Protein AF-0000000080701314 (afdb_homodimer)

Nearest PDB structures (foldseek):
  1gpr-assembly1_A-2  TM=9.473E-01  e=1.548E-15  Bacillus subtilis
  2gpr-assembly1_A  TM=9.182E-01  e=4.978E-15  Mycoplasma capricolum
  3our-assembly3_F  TM=9.189E-01  e=1.338E-13  Vibrio vulnificus CMCP6
  4jbw-assembly1_M  TM=8.897E-01  e=2.530E-13  Escherichia coli K-12
  1ax3-assembly1_A  TM=8.991E-01  e=2.668E-13  Bacillus subtilis

InterPro domains:
  IPR001127 Phosphotransferase system, sugar-specific permease EIIA type 1 [PF00358] (25-149)
  IPR001127 Phosphotransferase system, sugar-specific permease EIIA type 1 [PS51093] (42-146)
  IPR001127 Phosphotransferase system, sugar-specific permease EIIA type 1 [TIGR00830] (26-146)
  IPR011055 Duplicated hybrid motif [G3DSA:2.70.70.10] (13-170)
  IPR011055 Duplicated hybrid motif [SSF51261] (23-167)
  IPR050890 Phosphotransferase system EIIA component [PTHR45008] (8-163)

Structure (mmCIF, N/CA/C/O backbone):
data_AF-0000000080701314-model_v1
#
loop_
_entity.id
_entity.type
_entity.pdbx_description
1 polymer 'PTS system, glucose subfamily, IIA component'
#
loop_
_atom_site.group_PDB
_atom_site.id
_atom_site.type_symbol
_atom_site.label_atom_id
_atom_site.label_alt_id
_atom_site.label_comp_id
_atom_site.label_asym_id
_atom_site.label_entity_id
_atom_site.label_seq_id
_atom_site.pdbx_PDB_ins_code
_atom_site.Cartn_x
_atom_site.Cartn_y
_atom_site.Cartn_z
_atom_site.occupancy
_atom_site.B_iso_or_equiv
_atom_site.auth_seq_id
_atom_site.auth_comp_id
_atom_site.auth_asym_id
_atom_site.auth_atom_id
_atom_site.pdbx_PDB_model_num
ATOM 1 N N . MET A 1 1 ? -70.125 18.219 -24.422 1 31.59 1 MET A N 1
ATOM 2 C CA . MET A 1 1 ? -68.812 18.547 -24.906 1 31.59 1 MET A CA 1
ATOM 3 C C . MET A 1 1 ? -67.75 17.938 -24.016 1 31.59 1 MET A C 1
ATOM 5 O O . MET A 1 1 ? -67.938 17.844 -22.797 1 31.59 1 MET A O 1
ATOM 9 N N . PHE A 1 2 ? -66.688 17.125 -24.578 1 35.41 2 PHE A N 1
ATOM 10 C CA . PHE A 1 2 ? -65.625 16.188 -24.25 1 35.41 2 PHE A CA 1
ATOM 11 C C . PHE A 1 2 ? -64.625 16.828 -23.297 1 35.41 2 PHE A C 1
ATOM 13 O O . PHE A 1 2 ? -63.969 17.844 -23.641 1 35.41 2 PHE A O 1
ATOM 20 N N . ASP A 1 3 ? -64.875 16.797 -21.969 1 36.84 3 ASP A N 1
ATOM 21 C CA . ASP A 1 3 ? -64.062 16.922 -20.734 1 36.84 3 ASP A CA 1
ATOM 22 C C . ASP A 1 3 ? -62.75 16.188 -20.844 1 36.84 3 ASP A C 1
ATOM 24 O O . ASP A 1 3 ? -62.688 14.977 -20.672 1 36.84 3 ASP A O 1
ATOM 28 N N . PHE A 1 4 ? -61.969 16.5 -21.938 1 38.28 4 PHE A N 1
ATOM 29 C CA . PHE A 1 4 ? -60.625 16.031 -22.219 1 38.28 4 PHE A CA 1
ATOM 30 C C . PHE A 1 4 ? -59.75 16.094 -20.953 1 38.28 4 PHE A C 1
ATOM 32 O O . PHE A 1 4 ? -59.719 17.125 -20.266 1 38.28 4 PHE A O 1
ATOM 39 N N . PHE A 1 5 ? -59.438 14.93 -20.312 1 35 5 PHE A N 1
ATOM 40 C CA . PHE A 1 5 ? -58.625 14.43 -19.219 1 35 5 PHE A CA 1
ATOM 41 C C . PHE A 1 5 ? -57.219 15.031 -19.266 1 35 5 PHE A C 1
ATOM 43 O O . PHE A 1 5 ? -56.438 14.742 -20.188 1 35 5 PHE A O 1
ATOM 50 N N . LYS A 1 6 ? -57.062 16.312 -18.922 1 35.38 6 LYS A N 1
ATOM 51 C CA . LYS A 1 6 ? -55.781 16.922 -18.641 1 35.38 6 LYS A CA 1
ATOM 52 C C . LYS A 1 6 ? -54.875 15.984 -17.812 1 35.38 6 LYS A C 1
ATOM 54 O O . LYS A 1 6 ? -55.219 15.633 -16.688 1 35.38 6 LYS A O 1
ATOM 59 N N . LYS A 1 7 ? -54.156 15.07 -18.516 1 31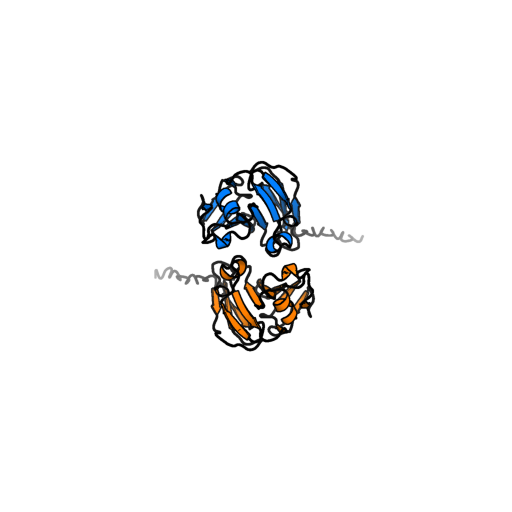.95 7 LYS A N 1
ATOM 60 C CA . LYS A 1 7 ? -53.062 14.281 -17.984 1 31.95 7 LYS A CA 1
ATOM 61 C C . LYS A 1 7 ? -52.062 15.164 -17.234 1 31.95 7 LYS A C 1
ATOM 63 O O . LYS A 1 7 ? -51.469 16.078 -17.812 1 31.95 7 LYS A O 1
ATOM 68 N N . ASP A 1 8 ? -52.25 15.438 -15.961 1 33.69 8 ASP A N 1
ATOM 69 C CA . ASP A 1 8 ? -51.188 15.961 -15.102 1 33.69 8 ASP A CA 1
ATOM 70 C C . ASP A 1 8 ? -49.938 15.086 -15.195 1 33.69 8 ASP A C 1
ATOM 72 O O . ASP A 1 8 ? -50 13.891 -14.93 1 33.69 8 ASP A O 1
ATOM 76 N N . LYS A 1 9 ? -49.125 15.289 -16.188 1 31.67 9 LYS A N 1
ATOM 77 C CA . LYS A 1 9 ? -47.781 14.688 -16.188 1 31.67 9 LYS A CA 1
ATOM 78 C C . LYS A 1 9 ? -47.094 14.852 -14.836 1 31.67 9 LYS A C 1
ATOM 80 O O . LYS A 1 9 ? -46.938 15.977 -14.352 1 31.67 9 LYS A O 1
ATOM 85 N N . LYS A 1 10 ? -47.281 13.836 -13.992 1 29.55 10 LYS A N 1
ATOM 86 C CA . LYS A 1 10 ? -46.438 13.703 -12.797 1 29.55 10 LYS A CA 1
ATOM 87 C C . LYS A 1 10 ? -44.969 13.977 -13.117 1 29.55 10 LYS A C 1
ATOM 89 O O . LYS A 1 10 ? -44.406 13.352 -14.016 1 29.55 10 LYS A O 1
ATOM 94 N N . LYS A 1 11 ? -44.531 15.203 -12.859 1 33.31 11 LYS A N 1
ATOM 95 C CA . LYS A 1 11 ? -43.094 15.5 -12.758 1 33.31 11 LYS A CA 1
ATOM 96 C C . LYS A 1 11 ? -42.344 14.398 -12 1 33.31 11 LYS A C 1
ATOM 98 O O . LYS A 1 11 ? -42.625 14.148 -10.828 1 33.31 11 LYS A O 1
ATOM 103 N N . GLU A 1 12 ? -42.125 13.234 -12.625 1 32.78 12 GLU A N 1
ATOM 104 C CA . GLU A 1 12 ? -41.156 12.328 -12.023 1 32.78 12 GLU A CA 1
ATOM 105 C C . GLU A 1 12 ? -39.906 13.086 -11.531 1 32.78 12 GLU A C 1
ATOM 107 O O . GLU A 1 12 ? -39.25 13.758 -12.312 1 32.78 12 GLU A O 1
ATOM 112 N N . THR A 1 13 ? -40 13.711 -10.391 1 33 13 THR A N 1
ATOM 113 C CA . THR A 1 13 ? -38.781 14.141 -9.711 1 33 13 THR A CA 1
ATOM 114 C C . THR A 1 13 ? -37.719 13.055 -9.797 1 33 13 THR A C 1
ATOM 116 O O . THR A 1 13 ? -37.875 11.961 -9.25 1 33 13 THR A O 1
ATOM 119 N N . THR A 1 14 ? -37.156 12.875 -10.953 1 33.16 14 THR A N 1
ATOM 120 C CA . THR A 1 14 ? -35.938 12.094 -10.984 1 33.16 14 THR A CA 1
ATOM 121 C C . THR A 1 14 ? -35.031 12.406 -9.781 1 33.16 14 THR A C 1
ATOM 123 O O . THR A 1 14 ? -34.562 13.539 -9.625 1 33.16 14 THR A O 1
ATOM 126 N N . LYS A 1 15 ? -35.375 11.953 -8.625 1 33.66 15 LYS A N 1
ATOM 127 C CA . LYS A 1 15 ? -34.375 11.977 -7.555 1 33.66 15 LYS A CA 1
ATOM 128 C C . LYS A 1 15 ? -33 11.57 -8.078 1 33.66 15 LYS A C 1
ATOM 130 O O . LYS A 1 15 ? -32.844 10.453 -8.57 1 33.66 15 LYS A O 1
ATOM 135 N N . GLN A 1 16 ? -32.375 12.43 -8.797 1 38.62 16 GLN A N 1
ATOM 136 C CA . GLN A 1 16 ? -30.969 12.117 -8.984 1 38.62 16 GLN A CA 1
ATOM 137 C C . GLN A 1 16 ? -30.344 11.586 -7.699 1 38.62 16 GLN A C 1
ATOM 139 O O . GLN A 1 16 ? -30.594 12.125 -6.617 1 38.62 16 GLN A O 1
ATOM 144 N N . PRO A 1 17 ? -30.094 10.383 -7.535 1 42.72 17 PRO A N 1
ATOM 145 C CA . PRO A 1 17 ? -29.328 9.984 -6.348 1 42.72 17 PRO A CA 1
ATOM 146 C C . PRO A 1 17 ? -28.312 11.047 -5.918 1 42.72 17 PRO A C 1
ATOM 148 O O . PRO A 1 17 ? -27.484 11.477 -6.727 1 42.72 17 PRO A O 1
ATOM 151 N N . ASN A 1 18 ? -28.625 12.086 -5.281 1 43.44 18 ASN A N 1
ATOM 152 C CA . ASN A 1 18 ? -27.703 13.031 -4.672 1 43.44 18 ASN A CA 1
ATOM 153 C C . ASN A 1 18 ? -26.469 12.32 -4.113 1 43.44 18 ASN A C 1
ATOM 155 O O . ASN A 1 18 ? -26.531 11.711 -3.045 1 43.44 18 ASN A O 1
ATOM 159 N N . SER A 1 19 ? -25.828 11.586 -4.828 1 52.56 19 SER A N 1
ATOM 160 C CA . SER A 1 19 ? -24.516 11.156 -4.332 1 52.56 19 SER A CA 1
ATOM 161 C C . SER A 1 19 ? -23.781 12.297 -3.633 1 52.56 19 SER A C 1
ATOM 163 O O . SER A 1 19 ? -23.469 13.305 -4.258 1 52.56 19 SER A O 1
ATOM 165 N N . SER A 1 20 ? -24.156 12.664 -2.477 1 63.53 20 SER A N 1
ATOM 166 C CA . SER A 1 20 ? -23.516 13.719 -1.691 1 63.53 20 SER A CA 1
ATOM 167 C C . SER A 1 20 ? -22.016 13.539 -1.627 1 63.53 20 SER A C 1
ATOM 169 O O . SER A 1 20 ? -21.531 12.445 -1.316 1 63.53 20 SER A O 1
ATOM 171 N N . GLN A 1 21 ? -21.328 14.289 -2.402 1 75.56 21 GLN A N 1
ATOM 172 C CA . GLN A 1 21 ? -19.875 14.383 -2.334 1 75.56 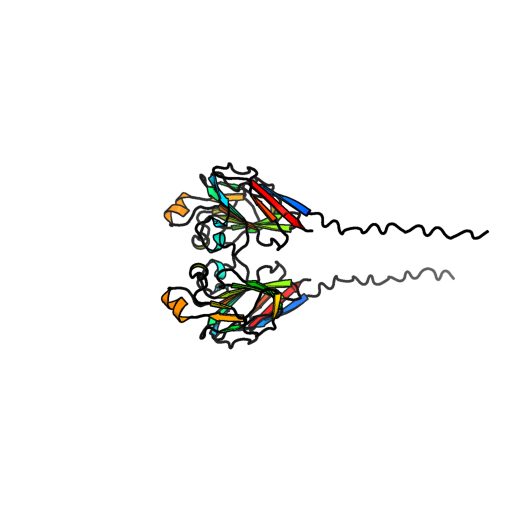21 GLN A CA 1
ATOM 173 C C . GLN A 1 21 ? -19.422 14.969 -1.002 1 75.56 21 GLN A C 1
ATOM 175 O O . GLN A 1 21 ? -20.016 15.945 -0.522 1 75.56 21 GLN A O 1
ATOM 180 N N . VAL A 1 22 ? -18.812 14.195 -0.227 1 79.69 22 VAL A N 1
ATOM 181 C CA . VAL A 1 22 ? -18.219 14.688 1.013 1 79.69 22 VAL A CA 1
ATOM 182 C C . VAL A 1 22 ? -16.734 15.016 0.782 1 79.69 22 VAL A C 1
ATOM 184 O O . VAL A 1 22 ? -16 14.211 0.207 1 79.69 22 VAL A O 1
ATOM 187 N N . ALA A 1 23 ? -16.438 16.312 1.114 1 90 23 ALA A N 1
ATOM 188 C CA . ALA A 1 23 ? -15.047 16.75 0.983 1 90 23 ALA A CA 1
ATOM 189 C C . ALA A 1 23 ? -14.352 16.781 2.34 1 90 23 ALA A C 1
ATOM 191 O O . ALA A 1 23 ? -14.867 17.359 3.299 1 90 23 ALA A O 1
ATOM 192 N N . GLU A 1 24 ? -13.312 16.078 2.463 1 93.62 24 GLU A N 1
ATOM 193 C CA . GLU A 1 24 ? -12.445 16.094 3.637 1 93.62 24 GLU A CA 1
ATOM 194 C C . GLU A 1 24 ? -11.297 17.078 3.457 1 93.62 24 GLU A C 1
ATOM 196 O O . GLU A 1 24 ? -10.57 17.016 2.463 1 93.62 24 GLU A O 1
ATOM 201 N N . THR A 1 25 ? -11.219 18.047 4.418 1 97 25 THR A N 1
ATOM 202 C CA . THR A 1 25 ? -10.086 18.969 4.383 1 97 25 THR A CA 1
ATOM 203 C C . THR A 1 25 ? -8.82 18.281 4.898 1 97 25 THR A C 1
ATOM 205 O O . THR A 1 25 ? -8.867 17.531 5.871 1 97 25 THR A O 1
ATOM 208 N N . LEU A 1 26 ? -7.711 18.625 4.277 1 98.44 26 LEU A N 1
ATOM 209 C CA . LEU A 1 26 ? -6.434 18 4.602 1 98.44 26 LEU A CA 1
ATOM 210 C C . LEU A 1 26 ? -5.465 19.031 5.191 1 98.44 26 LEU A C 1
ATOM 212 O O . LEU A 1 26 ? -5.422 20.172 4.75 1 98.44 26 LEU A O 1
ATOM 216 N N . PHE A 1 27 ? -4.594 18.562 6.117 1 98.94 27 PHE A N 1
ATOM 217 C CA . PHE A 1 27 ? -3.658 19.453 6.805 1 98.94 27 PHE A CA 1
ATOM 218 C C . PHE A 1 27 ? -2.24 18.891 6.742 1 98.94 27 PHE A C 1
ATOM 220 O O . PHE A 1 27 ? -2.047 17.688 6.531 1 98.94 27 PHE A O 1
ATOM 227 N N . ALA A 1 28 ? -1.251 19.781 6.867 1 98.94 28 ALA A N 1
ATOM 228 C CA . ALA A 1 28 ? 0.152 19.375 6.852 1 98.94 28 ALA A CA 1
ATOM 229 C C . ALA A 1 28 ? 0.502 18.562 8.094 1 98.94 28 ALA A C 1
ATOM 231 O O . ALA A 1 28 ? 0.221 18.984 9.219 1 98.94 28 ALA A O 1
ATOM 232 N N . PRO A 1 29 ? 1.129 17.484 7.91 1 98.94 29 PRO A N 1
ATOM 233 C CA . PRO A 1 29 ? 1.479 16.641 9.055 1 98.94 29 PRO A CA 1
ATOM 234 C C . PRO A 1 29 ? 2.729 17.125 9.789 1 98.94 29 PRO A C 1
ATOM 236 O O . PRO A 1 29 ? 3.076 16.594 10.844 1 98.94 29 PRO A O 1
ATOM 239 N N . ALA A 1 30 ? 3.373 18.109 9.25 1 98.94 30 ALA A N 1
ATOM 240 C CA . ALA A 1 30 ? 4.602 18.672 9.828 1 98.94 30 ALA A CA 1
ATOM 241 C C . ALA A 1 30 ? 4.914 20.031 9.234 1 98.94 30 ALA A C 1
ATOM 243 O O . ALA A 1 30 ? 4.316 20.438 8.234 1 98.94 30 ALA A O 1
ATOM 244 N N . THR A 1 31 ? 5.789 20.688 9.922 1 98.94 31 THR A N 1
ATOM 245 C CA . THR A 1 31 ? 6.367 21.906 9.359 1 98.94 31 THR A CA 1
ATOM 246 C C . THR A 1 31 ? 7.543 21.578 8.445 1 98.94 31 THR A C 1
ATOM 248 O O . THR A 1 31 ? 8.422 20.797 8.812 1 98.94 31 THR A O 1
ATOM 251 N N . GLY A 1 32 ? 7.512 22.078 7.25 1 98.94 32 GLY A N 1
ATOM 252 C CA . GLY A 1 32 ? 8.594 21.797 6.316 1 98.94 32 GLY A CA 1
ATOM 253 C C . GLY A 1 32 ? 8.195 22.016 4.867 1 98.94 32 GLY A C 1
ATOM 254 O O . GLY A 1 32 ? 7.301 22.812 4.574 1 98.94 32 GLY A O 1
ATOM 255 N N . GLU A 1 33 ? 8.945 21.438 3.9 1 98.94 33 GLU A N 1
ATOM 256 C CA . GLU A 1 33 ? 8.711 21.578 2.467 1 98.94 33 GLU A CA 1
ATOM 257 C C . GLU A 1 33 ? 7.656 20.594 1.974 1 98.94 33 GLU A C 1
ATOM 259 O O . GLU A 1 33 ? 7.816 19.391 2.111 1 98.94 33 GLU A O 1
ATOM 264 N N . PHE A 1 34 ? 6.629 21.156 1.382 1 98.94 34 PHE A N 1
ATOM 265 C CA . PHE A 1 34 ? 5.473 20.391 0.932 1 98.94 34 PHE A CA 1
ATOM 266 C C . PHE A 1 34 ? 5.691 19.859 -0.48 1 98.94 34 PHE A C 1
ATOM 268 O O . PHE A 1 34 ? 6.297 20.531 -1.315 1 98.94 34 PHE A O 1
ATOM 275 N N . SER A 1 35 ? 5.188 18.672 -0.741 1 98.81 35 SER A N 1
ATOM 276 C CA . SER A 1 35 ? 5.211 18.125 -2.096 1 98.81 35 SER A CA 1
ATOM 277 C C . SER A 1 35 ? 4.09 17.109 -2.305 1 98.81 35 SER A C 1
ATOM 279 O O . SER A 1 35 ? 3.592 16.516 -1.345 1 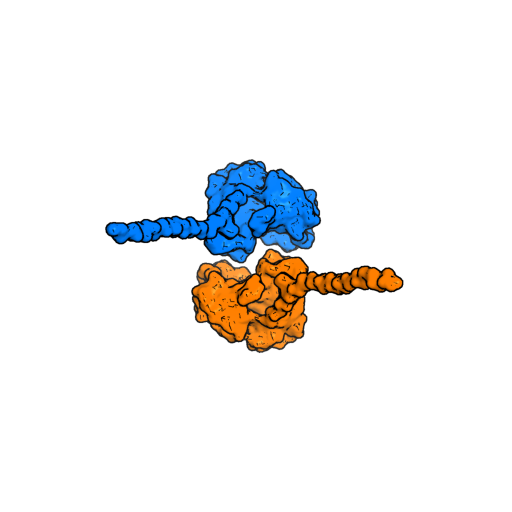98.81 35 SER A O 1
ATOM 281 N N . SER A 1 36 ? 3.621 16.984 -3.547 1 98.5 36 SER A N 1
ATOM 282 C CA . SER A 1 36 ? 2.781 15.852 -3.904 1 98.5 36 SER A CA 1
ATOM 283 C C . SER A 1 36 ? 3.539 14.539 -3.752 1 98.5 36 SER A C 1
ATOM 285 O O . SER A 1 36 ? 4.77 14.523 -3.713 1 98.5 36 SER A O 1
ATOM 287 N N . ILE A 1 37 ? 2.783 13.484 -3.605 1 97.94 37 ILE A N 1
ATOM 288 C CA . ILE A 1 37 ? 3.373 12.203 -3.256 1 97.94 37 ILE A CA 1
ATOM 289 C C . ILE A 1 37 ? 4.281 11.727 -4.387 1 97.94 37 ILE A C 1
ATOM 291 O O . ILE A 1 37 ? 5.27 11.031 -4.148 1 97.94 37 ILE A O 1
ATOM 295 N N . ASP A 1 38 ? 4.016 12.125 -5.617 1 96.69 38 ASP A N 1
ATOM 296 C CA . ASP A 1 38 ? 4.777 11.656 -6.773 1 96.69 38 ASP A CA 1
ATOM 297 C C . ASP A 1 38 ? 6.188 12.242 -6.766 1 96.69 38 ASP A C 1
ATOM 299 O O . ASP A 1 38 ? 7.047 11.812 -7.543 1 96.69 38 ASP A O 1
ATOM 303 N N . GLN A 1 39 ? 6.492 13.148 -5.84 1 97.81 39 GLN A N 1
ATOM 304 C CA . GLN A 1 39 ? 7.809 13.773 -5.738 1 97.81 39 GLN A CA 1
ATOM 305 C C . GLN A 1 39 ? 8.625 13.156 -4.602 1 97.81 39 GLN A C 1
ATOM 307 O O . GLN A 1 39 ? 9.773 13.539 -4.383 1 97.81 39 GLN A O 1
ATOM 312 N N . VAL A 1 40 ? 8.031 12.25 -3.871 1 97.75 40 VAL A N 1
ATOM 313 C CA . VAL A 1 40 ? 8.75 11.562 -2.807 1 97.75 40 VAL A CA 1
ATOM 314 C C . VAL A 1 40 ? 9.82 10.648 -3.41 1 97.75 40 VAL A C 1
ATOM 316 O O . VAL A 1 40 ? 9.562 9.945 -4.391 1 97.75 40 VAL A O 1
ATOM 319 N N . ASP A 1 41 ? 11 10.695 -2.834 1 95.31 41 ASP A N 1
ATOM 320 C CA . ASP A 1 41 ? 12.117 9.945 -3.391 1 95.31 41 ASP A CA 1
ATOM 321 C C . ASP A 1 41 ? 12.055 8.477 -2.971 1 95.31 41 ASP A C 1
ATOM 323 O O . ASP A 1 41 ? 12.961 7.977 -2.299 1 95.31 41 ASP A O 1
ATOM 327 N N . ASP A 1 42 ? 11.102 7.859 -3.332 1 94.56 42 ASP A N 1
ATOM 328 C CA . ASP A 1 42 ? 10.844 6.438 -3.119 1 94.56 42 ASP A CA 1
ATOM 329 C C . ASP A 1 42 ? 9.75 5.93 -4.055 1 94.56 42 ASP A C 1
ATOM 331 O O . ASP A 1 42 ? 8.625 6.43 -4.035 1 94.56 42 ASP A O 1
ATOM 335 N N . PRO A 1 43 ? 10 4.914 -4.805 1 90.94 43 PRO A N 1
ATOM 336 C CA . PRO A 1 43 ? 9.039 4.504 -5.828 1 90.94 43 PRO A CA 1
ATOM 337 C C . PRO A 1 43 ? 7.746 3.945 -5.23 1 90.94 43 PRO A C 1
ATOM 339 O O . PRO A 1 43 ? 6.68 4.055 -5.84 1 90.94 43 PRO A O 1
ATOM 342 N N . VAL A 1 44 ? 7.816 3.355 -4.062 1 89.62 44 VAL A N 1
ATOM 343 C CA . VAL A 1 44 ? 6.617 2.826 -3.422 1 89.62 44 VAL A CA 1
ATOM 344 C C . VAL A 1 44 ? 5.598 3.945 -3.227 1 89.62 44 VAL A C 1
ATOM 346 O O . VAL A 1 44 ? 4.402 3.752 -3.455 1 89.62 44 VAL A O 1
ATOM 349 N N . PHE A 1 45 ? 6.121 5.07 -2.879 1 94.81 45 PHE A N 1
ATOM 350 C CA . PHE A 1 45 ? 5.258 6.223 -2.662 1 94.81 45 PHE A CA 1
ATOM 351 C C . PHE A 1 45 ? 5.055 7 -3.957 1 94.81 45 PHE A C 1
ATOM 353 O O . PHE A 1 45 ? 3.918 7.25 -4.367 1 94.81 45 PHE A O 1
ATOM 360 N N . SER A 1 46 ? 6.059 7.309 -4.672 1 95.06 46 SER A N 1
ATOM 361 C CA . SER A 1 46 ? 5.98 8.211 -5.816 1 95.06 46 SER A CA 1
ATOM 362 C C . SER A 1 46 ? 5.145 7.609 -6.938 1 95.06 46 SER A C 1
ATOM 364 O O . SER A 1 46 ? 4.578 8.336 -7.758 1 95.06 46 SER A O 1
ATOM 366 N N . GLN A 1 47 ? 5.07 6.34 -6.891 1 88.75 47 GLN A N 1
ATOM 367 C CA . GLN A 1 47 ? 4.258 5.68 -7.906 1 88.75 47 GLN A CA 1
ATOM 368 C C . GLN A 1 47 ? 2.887 5.301 -7.352 1 88.75 47 GLN A C 1
ATOM 370 O O . GLN A 1 47 ? 2.115 4.602 -8.016 1 88.75 47 GLN A O 1
ATOM 375 N N . LYS A 1 48 ? 2.619 5.633 -6.152 1 90.31 48 LYS A N 1
ATOM 376 C CA . LYS A 1 48 ? 1.306 5.535 -5.52 1 90.31 48 LYS A CA 1
ATOM 377 C C . LYS A 1 48 ? 0.868 4.082 -5.379 1 90.31 48 LYS A C 1
ATOM 379 O O . LYS A 1 48 ? -0.309 3.762 -5.559 1 90.31 48 LYS A O 1
ATOM 384 N N . MET A 1 49 ? 1.868 3.266 -5.086 1 84 49 MET A N 1
ATOM 385 C CA . MET A 1 49 ? 1.56 1.849 -4.91 1 84 49 MET A CA 1
ATOM 386 C C . MET A 1 49 ? 0.605 1.639 -3.74 1 84 49 MET A C 1
ATOM 388 O O . MET A 1 49 ? -0.23 0.733 -3.77 1 84 49 MET A O 1
ATOM 392 N N . MET A 1 50 ? 0.732 2.475 -2.826 1 85.94 50 MET A N 1
ATOM 393 C CA . MET A 1 50 ? -0.099 2.354 -1.632 1 85.94 50 MET A CA 1
ATOM 394 C C . MET A 1 50 ? -1.308 3.279 -1.713 1 85.94 50 MET A C 1
ATOM 396 O O . MET A 1 50 ? -2.176 3.252 -0.84 1 85.94 50 MET A O 1
ATOM 400 N N . GLY A 1 51 ? -1.391 4.078 -2.672 1 89.44 51 GLY A N 1
ATOM 401 C CA . GLY A 1 51 ? -2.406 5.113 -2.793 1 89.44 51 GLY A CA 1
ATOM 402 C C . GLY A 1 51 ? -1.829 6.488 -3.062 1 89.44 51 GLY A C 1
ATOM 403 O O . GLY A 1 51 ? -0.612 6.68 -3.016 1 89.44 51 GLY A O 1
ATOM 404 N N . ASP A 1 52 ? -2.73 7.438 -3.334 1 94.12 52 ASP A N 1
ATOM 405 C CA . ASP A 1 52 ? -2.346 8.82 -3.598 1 94.12 52 ASP A CA 1
ATOM 406 C C . ASP A 1 52 ? -2.168 9.602 -2.297 1 94.12 52 ASP A C 1
ATOM 408 O O . ASP A 1 52 ? -2.514 9.109 -1.221 1 94.12 52 ASP A O 1
ATOM 412 N N . GLY A 1 53 ? -1.485 10.75 -2.375 1 97.75 53 GLY A N 1
ATOM 413 C CA . GLY A 1 53 ? -1.288 11.523 -1.163 1 97.75 53 GLY A CA 1
ATOM 414 C C . GLY A 1 53 ? -0.315 12.68 -1.346 1 97.75 53 GLY A C 1
ATOM 415 O O . GLY A 1 53 ? -0.279 13.305 -2.406 1 97.75 53 GLY A O 1
ATOM 416 N N . TYR A 1 54 ? 0.334 13.047 -0.244 1 98.81 54 TYR A N 1
ATOM 417 C CA . TYR A 1 54 ? 1.297 14.141 -0.193 1 98.81 54 TYR A CA 1
ATOM 418 C C . TYR A 1 54 ? 2.326 13.914 0.907 1 98.81 54 TYR A C 1
ATOM 420 O O . TYR A 1 54 ? 2.26 12.914 1.629 1 98.81 54 TYR A O 1
ATOM 428 N N . ALA A 1 55 ? 3.271 14.844 0.936 1 98.94 55 ALA A N 1
ATOM 429 C CA . ALA A 1 55 ? 4.348 14.68 1.911 1 98.94 55 ALA A CA 1
ATOM 430 C C . ALA A 1 55 ? 4.902 16.031 2.344 1 98.94 55 ALA A C 1
ATOM 432 O O . ALA A 1 55 ? 4.617 17.062 1.717 1 98.94 55 ALA A O 1
ATOM 433 N N . VAL A 1 56 ? 5.562 15.984 3.455 1 98.94 56 VAL A N 1
ATOM 434 C CA . VAL A 1 56 ? 6.336 17.125 3.936 1 98.94 56 VAL A CA 1
ATOM 435 C C . VAL A 1 56 ? 7.738 16.672 4.332 1 98.94 56 VAL A C 1
ATOM 437 O O . VAL A 1 56 ? 7.898 15.656 5.016 1 98.94 56 VAL A O 1
ATOM 440 N N . GLU A 1 57 ? 8.703 17.328 3.764 1 98.88 57 GLU A N 1
ATOM 441 C CA . GLU A 1 57 ? 10.047 17.203 4.328 1 98.88 57 GLU A CA 1
ATOM 442 C C . GLU A 1 57 ? 10.18 18.031 5.605 1 98.88 57 GLU A C 1
ATOM 444 O O . GLU A 1 57 ? 10.266 19.266 5.551 1 98.88 57 GLU A O 1
ATOM 449 N N . PRO A 1 58 ? 10.312 17.391 6.723 1 98.88 58 PRO A N 1
ATOM 450 C CA . PRO A 1 58 ? 10.117 18.109 7.984 1 98.88 58 PRO A CA 1
ATOM 451 C C . PRO A 1 58 ? 11.375 18.859 8.438 1 98.88 58 PRO A C 1
ATOM 453 O O . PRO A 1 58 ? 12.492 18.391 8.195 1 98.88 58 PRO A O 1
ATOM 456 N N . GLU A 1 59 ? 11.195 19.906 9.086 1 98.56 59 GLU A N 1
ATOM 457 C CA . GLU A 1 59 ? 12.273 20.688 9.703 1 98.56 59 GLU A CA 1
ATOM 458 C C . GLU A 1 59 ? 12.516 20.234 11.141 1 98.56 59 GLU A C 1
ATOM 460 O O . GLU A 1 59 ? 13.586 20.469 11.695 1 98.56 59 GLU A O 1
ATOM 465 N N . ALA A 1 60 ? 11.492 19.766 11.695 1 97.94 60 ALA A N 1
ATOM 466 C CA . ALA A 1 60 ? 11.547 19.219 13.055 1 97.94 60 ALA A CA 1
ATOM 467 C C . ALA A 1 60 ? 10.797 17.891 13.148 1 97.94 60 ALA A C 1
ATOM 469 O O . ALA A 1 60 ? 10.094 17.5 12.211 1 97.94 60 ALA A O 1
ATOM 470 N N . GLY A 1 61 ? 10.883 17.156 14.227 1 98.62 61 GLY A N 1
ATOM 471 C CA . GLY A 1 61 ? 10.438 15.773 14.344 1 98.62 61 GLY A CA 1
ATOM 472 C C . GLY A 1 61 ? 8.984 15.648 14.766 1 98.62 61 GLY A C 1
ATOM 473 O O . GLY A 1 61 ? 8.461 14.539 14.867 1 98.62 61 GLY A O 1
ATOM 474 N N . ASP A 1 62 ? 8.258 16.812 14.969 1 98.88 62 ASP A N 1
ATOM 475 C CA . ASP A 1 62 ? 6.863 16.75 15.406 1 98.88 62 ASP A CA 1
ATOM 476 C C . ASP A 1 62 ? 5.938 16.375 14.258 1 98.88 62 ASP A C 1
ATOM 478 O O . ASP A 1 62 ? 6.02 16.953 13.172 1 98.88 62 ASP A O 1
ATOM 482 N N . VAL A 1 63 ? 5.051 15.398 14.523 1 98.94 63 VAL A N 1
ATOM 483 C CA . VAL A 1 63 ? 4.117 14.914 13.516 1 98.94 63 VAL A CA 1
ATOM 484 C C . VAL A 1 63 ? 2.684 15.094 14.008 1 98.94 63 VAL A C 1
ATOM 486 O O . VAL A 1 63 ? 2.369 14.773 15.156 1 98.94 63 VAL A O 1
ATOM 489 N N . TYR A 1 64 ? 1.832 15.555 13.125 1 98.94 64 TYR A N 1
ATOM 490 C CA . TYR A 1 64 ? 0.46 15.898 13.484 1 98.94 64 TYR A CA 1
ATOM 491 C C . TYR A 1 64 ? -0.533 15.172 12.578 1 98.94 64 TYR A C 1
ATOM 493 O O . TYR A 1 64 ? -0.222 14.867 11.422 1 98.94 64 TYR A O 1
ATOM 501 N N . ALA A 1 65 ? -1.713 14.906 13.125 1 98.94 65 ALA A N 1
ATOM 502 C CA . ALA A 1 65 ? -2.781 14.289 12.344 1 98.94 65 ALA A CA 1
ATOM 503 C C . ALA A 1 65 ? -3.195 15.195 11.18 1 98.94 65 ALA A C 1
ATOM 505 O O . ALA A 1 65 ? -3.516 16.375 11.383 1 98.94 65 ALA A O 1
ATOM 506 N N . PRO A 1 66 ? -3.229 14.617 10.016 1 98.94 66 PRO A N 1
ATOM 507 C CA . PRO A 1 66 ? -3.609 15.43 8.852 1 98.94 66 PRO A CA 1
ATOM 508 C C . PRO A 1 66 ? -5.121 15.508 8.656 1 98.94 66 PRO A C 1
ATOM 510 O O . PRO A 1 66 ? -5.602 16.25 7.797 1 98.94 66 PRO A O 1
ATOM 513 N N . VAL A 1 67 ? -5.805 14.773 9.406 1 98.69 67 VAL A N 1
ATOM 514 C CA . VAL A 1 67 ? -7.262 14.703 9.383 1 98.69 67 VAL A CA 1
ATOM 515 C C . VAL A 1 67 ? -7.793 14.422 10.781 1 98.69 67 VAL A C 1
ATOM 517 O O . VAL A 1 67 ? -7.047 13.977 11.656 1 98.69 67 VAL A O 1
ATOM 520 N N . ALA A 1 68 ? -9.078 14.758 10.945 1 98.62 68 ALA A N 1
ATOM 521 C CA . ALA A 1 68 ? -9.781 14.25 12.117 1 98.62 68 ALA A CA 1
ATOM 522 C C . ALA A 1 68 ? -10.242 12.812 11.906 1 98.62 68 ALA A C 1
ATOM 524 O O . ALA A 1 68 ? -10.625 12.438 10.797 1 98.62 68 ALA A O 1
ATOM 525 N N . GLY A 1 69 ? -10.188 12.008 13.016 1 98.56 69 GLY A N 1
ATOM 526 C CA . GLY A 1 69 ? -10.664 10.633 12.891 1 98.56 69 GLY A CA 1
ATOM 527 C C . GLY A 1 69 ? -10.258 9.758 14.062 1 98.56 69 GLY A C 1
ATOM 528 O O . GLY A 1 69 ? -9.969 10.258 15.148 1 98.56 69 GLY A O 1
ATOM 529 N N . THR A 1 70 ? -10.328 8.523 13.789 1 98.62 70 THR A N 1
ATOM 530 C CA . THR A 1 70 ? -9.969 7.523 14.789 1 98.62 70 THR A CA 1
ATOM 531 C C . THR A 1 70 ? -8.664 6.824 14.406 1 98.62 70 THR A C 1
ATOM 533 O O . THR A 1 70 ? -8.484 6.426 13.258 1 98.62 70 THR A O 1
ATOM 536 N N . VAL A 1 71 ? -7.75 6.684 15.367 1 98.44 71 VAL A N 1
ATOM 537 C CA . VAL A 1 71 ? -6.555 5.879 15.164 1 98.44 71 VAL A CA 1
ATOM 538 C C . VAL A 1 71 ? -6.93 4.398 15.125 1 98.44 71 VAL A C 1
ATOM 540 O O . VAL A 1 71 ? -7.281 3.811 16.156 1 98.44 71 VAL A O 1
ATOM 543 N N . MET A 1 72 ? -6.809 3.885 13.961 1 94.62 72 MET A N 1
ATOM 544 C CA . MET A 1 72 ? -7.242 2.5 13.797 1 94.62 72 MET A CA 1
ATOM 545 C C . MET A 1 72 ? -6.109 1.531 14.125 1 94.62 72 MET A C 1
ATOM 547 O O . MET A 1 72 ? -6.355 0.434 14.633 1 94.62 72 MET A O 1
ATOM 551 N N . SER A 1 73 ? -4.906 1.917 13.805 1 92.88 73 SER A N 1
ATOM 552 C CA . SER A 1 73 ? -3.768 1.026 14.016 1 92.88 73 SER A CA 1
ATOM 553 C C . SER A 1 73 ? -2.461 1.808 14.086 1 92.88 73 SER A C 1
ATOM 555 O O . SER A 1 73 ? -2.34 2.883 13.5 1 92.88 73 SER A O 1
ATOM 557 N N . ILE A 1 74 ? -1.622 1.313 14.883 1 96.38 74 ILE A N 1
ATOM 558 C CA . ILE A 1 74 ? -0.224 1.724 14.945 1 96.38 74 ILE A CA 1
ATOM 559 C C . ILE A 1 74 ? 0.678 0.539 14.602 1 96.38 74 ILE A C 1
ATOM 561 O O . ILE A 1 74 ? 0.552 -0.535 15.195 1 96.38 74 ILE A O 1
ATOM 565 N N . PHE A 1 75 ? 1.517 0.771 13.633 1 93.69 75 PHE A N 1
ATOM 566 C CA . PHE A 1 75 ? 2.363 -0.344 13.227 1 93.69 75 PHE A CA 1
ATOM 567 C C . PHE A 1 75 ? 3.33 -0.728 14.336 1 93.69 75 PHE A C 1
ATOM 569 O O . PHE A 1 75 ? 3.832 0.138 15.055 1 93.69 75 PHE A O 1
ATOM 576 N N . PRO A 1 76 ? 3.711 -1.944 14.43 1 91.56 76 PRO A N 1
ATOM 577 C CA . PRO A 1 76 ? 4.52 -2.42 15.555 1 91.56 76 PRO A CA 1
ATOM 578 C C . PRO A 1 76 ? 5.855 -1.691 15.672 1 91.56 76 PRO A C 1
ATOM 580 O O . PRO A 1 76 ? 6.324 -1.428 16.781 1 91.56 76 PRO A O 1
ATOM 583 N N . THR A 1 77 ? 6.422 -1.248 14.562 1 94.5 77 THR A N 1
ATOM 584 C CA . THR A 1 77 ? 7.691 -0.535 14.594 1 94.5 77 THR A CA 1
ATOM 585 C C . THR A 1 77 ? 7.465 0.967 14.742 1 94.5 77 THR A C 1
ATOM 587 O O . THR A 1 77 ? 8.414 1.754 14.656 1 94.5 77 THR A O 1
ATOM 590 N N . LYS A 1 78 ? 6.219 1.381 14.797 1 97.12 78 LYS A N 1
ATOM 591 C CA . LYS A 1 78 ? 5.758 2.713 15.172 1 97.12 78 LYS A CA 1
ATOM 592 C C . LYS A 1 78 ? 5.969 3.713 14.039 1 97.12 78 LYS A C 1
ATOM 594 O O . LYS A 1 78 ? 5.613 4.887 14.164 1 97.12 78 LYS A O 1
ATOM 599 N N . HIS A 1 79 ? 6.488 3.285 12.906 1 97.62 79 HIS A N 1
ATOM 600 C CA . HIS A 1 79 ? 6.859 4.215 11.844 1 97.62 79 HIS A CA 1
ATOM 601 C C . HIS A 1 79 ? 5.633 4.688 11.078 1 97.62 79 HIS A C 1
ATOM 603 O O . HIS A 1 79 ? 5.734 5.574 10.219 1 97.62 79 HIS A O 1
ATOM 609 N N . ALA A 1 80 ? 4.453 4.094 11.352 1 97.19 80 ALA A N 1
ATOM 610 C CA . ALA A 1 80 ? 3.248 4.465 10.609 1 97.19 80 ALA A CA 1
ATOM 611 C C . ALA A 1 80 ? 2.016 4.418 11.508 1 97.19 80 ALA A C 1
ATOM 613 O O . ALA A 1 80 ? 1.904 3.549 12.375 1 97.19 80 ALA A O 1
ATOM 614 N N . ILE A 1 81 ? 1.089 5.324 11.281 1 97.69 81 ILE A N 1
ATOM 615 C CA . ILE A 1 81 ? -0.18 5.441 11.992 1 97.69 81 ILE A CA 1
ATOM 616 C C . ILE A 1 81 ? -1.332 5.461 10.992 1 97.69 81 ILE A C 1
ATOM 618 O O . ILE A 1 81 ? -1.3 6.207 10.016 1 97.69 81 ILE A O 1
ATOM 622 N N . TYR A 1 82 ? -2.271 4.633 11.219 1 95.69 82 TYR A N 1
ATOM 623 C CA . TYR A 1 82 ? -3.457 4.535 10.375 1 95.69 82 TYR A CA 1
ATOM 624 C C . TYR A 1 82 ? -4.648 5.23 11.023 1 95.69 82 TYR A C 1
ATOM 626 O O . TYR A 1 82 ? -5.027 4.906 12.156 1 95.69 82 TYR A O 1
ATOM 634 N N . ILE A 1 83 ? -5.23 6.223 10.359 1 97.44 83 ILE A N 1
ATOM 635 C CA . ILE A 1 83 ? -6.363 7 10.844 1 97.44 83 ILE A CA 1
ATOM 636 C C . ILE A 1 83 ? -7.543 6.852 9.891 1 97.44 83 ILE A C 1
ATOM 638 O O . ILE A 1 83 ? -7.375 6.938 8.672 1 97.44 83 ILE A O 1
ATOM 642 N N . LYS A 1 84 ? -8.664 6.605 10.391 1 95.25 84 LYS A N 1
ATOM 643 C CA . LYS A 1 84 ? -9.898 6.57 9.609 1 95.25 84 LYS A CA 1
ATOM 644 C C . LYS A 1 84 ? -10.812 7.734 9.969 1 95.25 84 LYS A C 1
ATOM 646 O O . LYS A 1 84 ? -11.094 7.969 11.148 1 95.25 84 LYS A O 1
ATOM 651 N N . THR A 1 85 ? -11.273 8.477 8.953 1 96.25 85 THR A N 1
ATOM 652 C CA . THR A 1 85 ? -12.164 9.609 9.188 1 96.25 85 THR A CA 1
ATOM 653 C C . THR A 1 85 ? -13.602 9.133 9.391 1 96.25 85 THR A C 1
ATOM 655 O O . THR A 1 85 ? -13.914 7.969 9.156 1 96.25 85 THR A O 1
ATOM 658 N N . ASP A 1 86 ? -14.461 10.023 9.781 1 93.69 86 ASP A N 1
ATOM 659 C CA . ASP A 1 86 ? -15.875 9.711 9.969 1 93.69 86 ASP A CA 1
ATOM 660 C C . ASP A 1 86 ? -16.531 9.328 8.641 1 93.69 86 ASP A C 1
ATOM 662 O O . ASP A 1 86 ? -17.484 8.547 8.617 1 93.69 86 ASP A O 1
ATOM 666 N N . ASP A 1 87 ? -16 9.844 7.574 1 89.69 87 ASP A N 1
ATOM 667 C CA . ASP A 1 87 ? -16.547 9.555 6.25 1 89.69 87 ASP A CA 1
ATOM 668 C C . ASP A 1 87 ? -15.852 8.352 5.621 1 89.69 87 ASP A C 1
ATOM 670 O O . ASP A 1 87 ? -15.898 8.164 4.402 1 89.69 87 ASP A O 1
ATOM 674 N N . ASP A 1 88 ? -15.047 7.648 6.352 1 88.88 88 ASP A N 1
ATOM 675 C CA . ASP A 1 88 ? -14.477 6.352 6 1 88.88 88 ASP A CA 1
ATOM 676 C C . ASP A 1 88 ? -13.281 6.512 5.066 1 88.88 88 ASP A C 1
ATOM 678 O O . ASP A 1 88 ? -12.922 5.582 4.34 1 88.88 88 ASP A O 1
ATOM 682 N N . VAL A 1 89 ? -12.75 7.719 5.055 1 92.12 89 VAL A N 1
ATOM 683 C CA . VAL A 1 89 ? -11.484 7.879 4.352 1 92.12 89 VAL A CA 1
ATOM 684 C C . VAL A 1 89 ? -10.352 7.289 5.188 1 92.12 89 VAL A C 1
ATOM 686 O O . VAL A 1 89 ? -10.242 7.562 6.387 1 92.12 89 VAL A O 1
ATOM 689 N N . GLU A 1 90 ? -9.555 6.426 4.566 1 92.62 90 GLU A N 1
ATOM 690 C CA . GLU A 1 90 ? -8.438 5.773 5.242 1 92.62 90 GLU A CA 1
ATOM 691 C C . GLU A 1 90 ? -7.121 6.48 4.938 1 92.62 90 GLU A C 1
ATOM 693 O O . GLU A 1 90 ? -6.734 6.605 3.771 1 92.62 90 GLU A O 1
ATOM 698 N N . VAL A 1 91 ? -6.461 6.891 6.008 1 96.75 91 VAL A N 1
ATOM 699 C CA . VAL A 1 91 ? -5.266 7.715 5.883 1 96.75 91 VAL A CA 1
ATOM 700 C C . VAL A 1 91 ? -4.102 7.059 6.621 1 96.75 91 VAL A C 1
ATOM 702 O O . VAL A 1 91 ? -4.211 6.738 7.805 1 96.75 91 VAL A O 1
ATOM 705 N N . LEU A 1 92 ? -3.029 6.852 5.938 1 97.06 92 LEU A N 1
ATOM 706 C CA . LEU A 1 92 ? -1.778 6.375 6.523 1 97.06 92 LEU A CA 1
ATOM 707 C C . LEU A 1 92 ? -0.773 7.516 6.656 1 97.06 92 LEU A C 1
ATOM 709 O O . LEU A 1 92 ? -0.507 8.227 5.688 1 97.06 92 LEU A O 1
ATOM 713 N N . VAL A 1 93 ? -0.352 7.777 7.852 1 98.75 93 VAL A N 1
ATOM 714 C CA . VAL A 1 93 ? 0.761 8.688 8.094 1 98.75 93 VAL A CA 1
ATOM 715 C C . VAL A 1 93 ? 2.053 7.895 8.266 1 98.75 93 VAL A C 1
ATOM 717 O O . VAL A 1 93 ? 2.258 7.242 9.289 1 98.75 93 VAL A O 1
ATOM 720 N N . HIS A 1 94 ? 2.867 7.914 7.309 1 98.19 94 HIS A N 1
ATOM 721 C CA . HIS A 1 94 ? 4.141 7.203 7.277 1 98.19 94 HIS A CA 1
ATOM 722 C C . HIS A 1 94 ? 5.301 8.133 7.605 1 98.19 94 HIS A C 1
ATOM 724 O O . HIS A 1 94 ? 5.449 9.188 6.977 1 98.19 94 HIS A O 1
ATOM 730 N N . MET A 1 95 ? 6.125 7.785 8.562 1 98.75 95 MET A N 1
ATOM 731 C CA . MET A 1 95 ? 7.16 8.68 9.07 1 98.75 95 MET A CA 1
ATOM 732 C C . MET A 1 95 ? 8.547 8.227 8.625 1 98.75 95 MET A C 1
ATOM 734 O O . MET A 1 95 ? 9.102 7.277 9.188 1 98.75 95 MET A O 1
ATOM 738 N N . GLY A 1 96 ? 9.016 8.914 7.613 1 98 96 GLY A N 1
ATOM 739 C CA . GLY A 1 96 ? 10.297 8.562 7.016 1 98 96 GLY A CA 1
ATOM 740 C C . GLY A 1 96 ? 10.18 7.559 5.887 1 98 96 GLY A C 1
ATOM 741 O O . GLY A 1 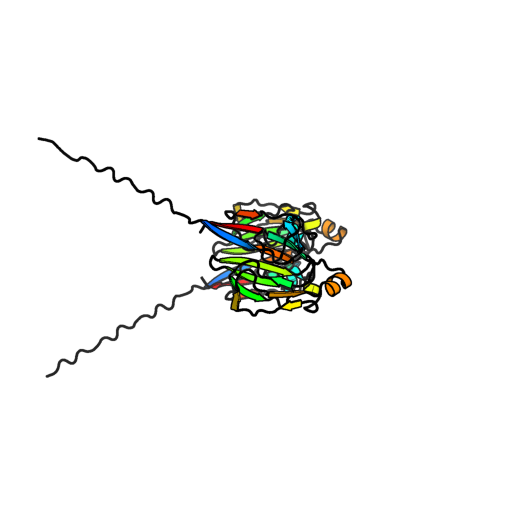96 ? 9.078 7.078 5.594 1 98 96 GLY A O 1
ATOM 742 N N . ILE A 1 97 ? 11.312 7.371 5.219 1 96.19 97 ILE A N 1
ATOM 743 C CA . ILE A 1 97 ? 11.406 6.406 4.129 1 96.19 97 ILE A CA 1
ATOM 744 C C . ILE A 1 97 ? 12.32 5.254 4.539 1 96.19 97 ILE A C 1
ATOM 746 O O . ILE A 1 97 ? 13.43 5.477 5.027 1 96.19 97 ILE A O 1
ATOM 750 N N . ASP A 1 98 ? 11.852 4.047 4.391 1 93.06 98 ASP A N 1
ATOM 751 C CA . ASP A 1 98 ? 12.602 2.836 4.719 1 93.06 98 ASP A CA 1
ATOM 752 C C . ASP A 1 98 ? 12.859 2.742 6.223 1 93.06 98 ASP A C 1
ATOM 754 O O . ASP A 1 98 ? 13.875 2.178 6.645 1 93.06 98 ASP A O 1
ATOM 758 N N . THR A 1 99 ? 11.969 3.252 6.988 1 96.25 99 THR A N 1
ATOM 759 C CA . THR A 1 99 ? 12.266 3.365 8.414 1 96.25 99 THR A CA 1
ATOM 760 C C . THR A 1 99 ? 11.727 2.152 9.172 1 96.25 99 THR A C 1
ATOM 762 O O . THR A 1 99 ? 12.062 1.948 10.336 1 96.25 99 THR A O 1
ATOM 765 N N . VAL A 1 100 ? 10.938 1.357 8.5 1 92.62 100 VAL A N 1
ATOM 766 C CA . VAL A 1 100 ? 10.477 0.11 9.102 1 92.62 100 VAL A CA 1
ATOM 767 C C . VAL A 1 100 ? 11.68 -0.684 9.617 1 92.62 100 VAL A C 1
ATOM 769 O O . VAL A 1 100 ? 11.586 -1.381 10.625 1 92.62 100 VAL A O 1
ATOM 772 N N . GLU A 1 101 ? 12.758 -0.539 9.055 1 90.62 101 GLU A N 1
ATOM 773 C CA . GLU A 1 101 ? 13.984 -1.275 9.344 1 90.62 101 GLU A CA 1
ATOM 774 C C . GLU A 1 101 ? 14.609 -0.819 10.664 1 90.62 101 GLU A C 1
ATOM 776 O O . GLU A 1 101 ? 15.484 -1.493 11.211 1 90.62 101 GLU A O 1
ATOM 781 N N . LEU A 1 102 ? 14.219 0.314 11.172 1 94.62 102 LEU A N 1
ATOM 782 C CA . LEU A 1 102 ? 14.844 0.88 12.367 1 94.62 102 LEU A CA 1
ATOM 783 C C . LEU A 1 102 ? 14.125 0.408 13.625 1 94.62 102 LEU A C 1
ATOM 785 O O . LEU A 1 102 ? 14.469 0.824 14.734 1 94.62 102 LEU A O 1
ATOM 789 N N . ASP A 1 103 ? 13.094 -0.35 13.516 1 92 103 ASP A N 1
ATOM 790 C CA . ASP A 1 103 ? 12.445 -1.125 14.57 1 92 103 ASP A CA 1
ATOM 791 C C . ASP A 1 103 ? 11.969 -0.22 15.703 1 92 103 ASP A C 1
ATOM 793 O O . ASP A 1 103 ? 12.172 -0.527 16.875 1 92 103 ASP A O 1
ATOM 797 N N . GLY A 1 104 ? 11.57 0.885 15.422 1 95.56 104 GLY A N 1
ATOM 798 C CA . GLY A 1 104 ? 10.859 1.717 16.375 1 95.56 104 GLY A CA 1
ATOM 799 C C . GLY A 1 104 ? 11.75 2.721 17.078 1 95.56 104 GLY A C 1
ATOM 800 O O . GLY A 1 104 ? 11.266 3.664 17.703 1 95.56 104 GLY A O 1
ATOM 801 N N . ALA A 1 105 ? 13.016 2.727 16.875 1 94.62 105 ALA A N 1
ATOM 802 C CA . ALA A 1 105 ? 13.984 3.479 17.672 1 94.62 105 ALA A CA 1
ATOM 803 C C . ALA A 1 105 ? 13.766 4.98 17.531 1 94.62 105 ALA A C 1
ATOM 805 O O . ALA A 1 105 ? 13.742 5.711 18.516 1 94.62 105 ALA A O 1
ATOM 806 N N . PRO A 1 106 ? 13.508 5.496 16.375 1 98.31 106 PRO A N 1
ATOM 807 C CA . PRO A 1 106 ? 13.43 6.949 16.219 1 98.31 106 PRO A CA 1
ATOM 808 C C . PRO A 1 106 ? 12.055 7.508 16.578 1 98.31 106 PRO A C 1
ATOM 810 O O . PRO A 1 106 ? 11.859 8.727 16.578 1 98.31 106 PRO A O 1
ATOM 813 N N . PHE A 1 107 ? 11.117 6.648 16.922 1 98.75 107 PHE A N 1
ATOM 814 C CA . PHE A 1 107 ? 9.734 7.105 16.922 1 98.75 107 PHE A CA 1
ATOM 815 C C . PHE A 1 107 ? 9.164 7.074 18.344 1 98.75 107 PHE A C 1
ATOM 817 O O . PHE A 1 107 ? 9.328 6.086 19.062 1 98.75 107 PHE A O 1
ATOM 824 N N . ASN A 1 108 ? 8.531 8.141 18.719 1 98.62 108 ASN A N 1
ATOM 825 C CA . ASN A 1 108 ? 7.695 8.227 19.906 1 98.62 108 ASN A CA 1
ATOM 826 C C . ASN A 1 108 ? 6.246 8.555 19.562 1 98.62 108 ASN A C 1
ATOM 828 O O . ASN A 1 108 ? 5.91 9.711 19.312 1 98.62 108 ASN A O 1
ATOM 832 N N . VAL A 1 109 ? 5.395 7.602 19.531 1 98.81 109 VAL A N 1
ATOM 833 C CA . VAL A 1 109 ? 3.984 7.805 19.203 1 98.81 109 VAL A CA 1
ATOM 834 C C . VAL A 1 109 ? 3.229 8.266 20.453 1 98.81 109 VAL A C 1
ATOM 836 O O . VAL A 1 109 ? 3.342 7.652 21.516 1 98.81 109 VAL A O 1
ATOM 839 N N . THR A 1 110 ? 2.406 9.297 20.312 1 98.62 110 THR A N 1
ATOM 840 C CA . THR A 1 110 ? 1.794 9.938 21.484 1 98.62 110 THR A CA 1
ATOM 841 C C . THR A 1 110 ? 0.297 9.648 21.531 1 98.62 110 THR A C 1
ATOM 843 O O . THR A 1 110 ? -0.435 10.266 22.312 1 98.62 110 THR A O 1
ATOM 846 N N . VAL A 1 111 ? -0.223 8.758 20.703 1 98.81 111 VAL A N 1
ATOM 847 C CA . VAL A 1 111 ? -1.62 8.336 20.688 1 98.81 111 VAL A CA 1
ATOM 848 C C . VAL A 1 111 ? -1.7 6.812 20.766 1 98.81 111 VAL A C 1
ATOM 850 O O . VAL A 1 111 ? -0.686 6.125 20.625 1 98.81 111 VAL A O 1
ATOM 853 N N . ALA A 1 112 ? -2.934 6.312 21 1 98.38 112 ALA A N 1
ATOM 854 C CA . ALA A 1 112 ? -3.193 4.879 21.062 1 98.38 112 ALA A CA 1
ATOM 855 C C . ALA A 1 112 ? -4.285 4.473 20.078 1 98.38 112 ALA A C 1
ATOM 857 O O . ALA A 1 112 ? -5.082 5.309 19.641 1 98.38 112 ALA A O 1
ATOM 858 N N . GLU A 1 113 ? -4.223 3.26 19.688 1 97.38 113 GLU A N 1
ATOM 859 C CA . GLU A 1 113 ? -5.332 2.74 18.891 1 97.38 113 GLU A CA 1
ATOM 860 C C . GLU A 1 113 ? -6.668 2.979 19.578 1 97.38 113 GLU A C 1
ATOM 862 O O . GLU A 1 113 ? -6.785 2.801 20.797 1 97.38 113 GLU A O 1
ATOM 867 N N . GLY A 1 114 ? -7.609 3.438 18.797 1 97.69 114 GLY A N 1
ATOM 868 C CA . GLY A 1 114 ? -8.922 3.746 19.344 1 97.69 114 GLY A CA 1
ATOM 869 C C . GLY A 1 114 ? -9.102 5.211 19.688 1 97.69 114 GLY A C 1
ATOM 870 O O . GLY A 1 114 ? -10.227 5.688 19.859 1 97.69 114 GLY A O 1
ATOM 871 N N . ASP A 1 115 ? -8.008 5.949 19.844 1 98.69 115 ASP A N 1
ATOM 872 C CA . ASP A 1 115 ? -8.086 7.371 20.156 1 98.69 115 ASP A CA 1
ATOM 873 C C . ASP A 1 115 ? -8.781 8.148 19.047 1 98.69 115 ASP A C 1
ATOM 875 O O . ASP A 1 115 ? -8.555 7.879 17.859 1 98.69 115 ASP A O 1
ATOM 879 N N . GLN A 1 116 ? -9.617 9.023 19.422 1 98.69 116 GLN A N 1
ATOM 880 C CA . GLN A 1 116 ? -10.086 10.055 18.5 1 98.69 116 GLN A CA 1
ATOM 881 C C . GLN A 1 116 ? -9.125 11.234 18.453 1 98.69 116 GLN A C 1
ATOM 883 O O . GLN A 1 116 ? -8.68 11.711 19.5 1 98.69 116 GLN A O 1
ATOM 888 N N . VAL A 1 117 ? -8.828 11.625 17.297 1 98.81 117 VAL A N 1
ATOM 889 C CA . VAL A 1 117 ? -7.945 12.781 17.156 1 98.81 117 VAL A CA 1
ATOM 890 C C . VAL A 1 117 ? -8.609 13.836 16.281 1 98.81 117 VAL A C 1
ATOM 892 O O . VAL A 1 117 ? -9.383 13.508 15.375 1 98.81 117 VAL A O 1
ATOM 895 N N . SER A 1 118 ? -8.352 15.07 16.547 1 98.62 118 SER A N 1
ATOM 896 C CA . SER A 1 118 ? -8.641 16.172 15.641 1 98.62 118 SER A CA 1
ATOM 897 C C . SER A 1 118 ? -7.492 16.406 14.664 1 98.62 118 SER A C 1
ATOM 899 O O . SER A 1 118 ? -6.355 16 14.922 1 98.62 118 SER A O 1
ATOM 901 N N . ALA A 1 119 ? -7.859 17.062 13.547 1 98.38 119 ALA A N 1
ATOM 902 C CA . ALA A 1 119 ? -6.758 17.531 12.711 1 98.38 119 ALA A CA 1
ATOM 903 C C . ALA A 1 119 ? -5.855 18.484 13.492 1 98.38 119 ALA A C 1
ATOM 905 O O . ALA A 1 119 ? -6.34 19.359 14.219 1 98.38 119 ALA A O 1
ATOM 906 N N . GLY A 1 120 ? -4.566 18.219 13.43 1 98.62 120 GLY A N 1
ATOM 907 C CA . GLY A 1 120 ? -3.631 19.078 14.133 1 98.62 120 GLY A CA 1
ATOM 908 C C . GLY A 1 120 ? -3.217 18.531 15.484 1 98.62 120 GLY A C 1
ATOM 909 O O . GLY A 1 120 ? -2.322 19.078 16.141 1 98.62 120 GLY A O 1
ATOM 910 N N . THR A 1 121 ? -3.852 17.469 15.922 1 98.81 121 THR A N 1
ATOM 911 C CA . THR A 1 121 ? -3.381 16.781 17.125 1 98.81 121 THR A CA 1
ATOM 912 C C . THR A 1 121 ? -1.997 16.188 16.891 1 98.81 121 THR A C 1
ATOM 914 O O . THR A 1 121 ? -1.762 15.523 15.883 1 98.81 121 THR A O 1
ATOM 917 N N . GLN A 1 122 ? -1.073 16.438 17.781 1 98.88 122 GLN A N 1
ATOM 918 C CA . GLN A 1 122 ? 0.222 15.773 17.672 1 98.88 122 GLN A CA 1
ATOM 919 C C . GLN A 1 122 ? 0.093 14.273 17.906 1 98.88 122 GLN A C 1
ATOM 921 O O . GLN A 1 122 ? -0.438 13.844 18.938 1 98.88 122 GLN A O 1
ATOM 926 N N . VAL A 1 123 ? 0.674 13.516 16.953 1 98.94 123 VAL A N 1
ATOM 927 C CA . VAL A 1 123 ? 0.452 12.07 17.047 1 98.94 123 VAL A CA 1
ATOM 928 C C . VAL A 1 123 ? 1.784 11.359 17.281 1 98.94 123 VAL A C 1
ATOM 930 O O . VAL A 1 123 ? 1.811 10.203 17.703 1 98.94 123 VAL A O 1
ATOM 933 N N . ALA A 1 124 ? 2.889 12.055 17.031 1 98.94 124 ALA A N 1
ATOM 934 C CA . ALA A 1 124 ? 4.199 11.438 17.219 1 98.94 124 ALA A CA 1
ATOM 935 C C . ALA A 1 124 ? 5.309 12.484 17.203 1 98.94 124 ALA A C 1
ATOM 937 O O . ALA A 1 124 ? 5.074 13.641 16.828 1 98.94 124 ALA A O 1
ATOM 938 N N . THR A 1 125 ? 6.453 12.078 17.672 1 98.88 125 THR A N 1
ATOM 939 C CA . THR A 1 125 ? 7.719 12.75 17.391 1 98.88 125 THR A CA 1
ATOM 940 C C . THR A 1 125 ? 8.727 11.789 16.766 1 98.88 125 THR A C 1
ATOM 942 O O . THR A 1 125 ? 8.734 10.594 17.094 1 98.88 125 THR A O 1
ATOM 945 N N . VAL A 1 126 ? 9.531 12.336 15.883 1 98.88 126 VAL A N 1
ATOM 946 C CA . VAL A 1 126 ? 10.555 11.57 15.18 1 98.88 126 VAL A CA 1
ATOM 947 C C . VAL A 1 126 ? 11.93 12.164 15.461 1 98.88 126 VAL A C 1
ATOM 949 O O . VAL A 1 126 ? 12.117 13.383 15.359 1 98.88 126 VAL A O 1
ATOM 952 N N . ASP A 1 127 ? 12.812 11.289 15.812 1 98.81 127 ASP A N 1
ATOM 953 C CA . ASP A 1 127 ? 14.203 11.703 15.883 1 98.81 127 ASP A CA 1
ATOM 954 C C . ASP A 1 127 ? 14.836 11.773 14.492 1 98.81 127 ASP A C 1
ATOM 956 O O . ASP A 1 127 ? 15.375 10.789 14 1 98.81 127 ASP A O 1
ATOM 960 N N . LEU A 1 128 ? 14.844 12.961 13.922 1 98.62 128 LEU A N 1
ATOM 961 C CA . LEU A 1 128 ? 15.297 13.125 12.539 1 98.62 128 LEU A CA 1
ATOM 962 C C . LEU A 1 128 ? 16.797 12.875 12.422 1 98.62 128 LEU A C 1
ATOM 964 O O . LEU A 1 128 ? 17.266 12.414 11.375 1 98.62 128 LEU A O 1
ATOM 968 N N . ASP A 1 129 ? 17.547 13.148 13.469 1 98.19 129 ASP A N 1
ATOM 969 C CA . ASP A 1 129 ? 18.984 12.883 13.453 1 98.19 129 ASP A CA 1
ATOM 970 C C . ASP A 1 129 ? 19.25 11.383 13.344 1 98.19 129 ASP A C 1
ATOM 972 O O . ASP A 1 129 ? 20.188 10.961 12.648 1 98.19 129 ASP A O 1
ATOM 976 N N . GLN A 1 130 ? 18.484 10.625 14.039 1 98.31 130 GLN A N 1
ATOM 977 C CA . GLN A 1 130 ? 18.641 9.18 13.945 1 98.31 130 GLN A CA 1
ATOM 978 C C . GLN A 1 130 ? 18.344 8.688 12.531 1 98.31 130 GLN A C 1
ATOM 980 O O . GLN A 1 130 ? 19.016 7.781 12.031 1 98.31 130 GLN A O 1
ATOM 985 N N . LEU A 1 131 ? 17.312 9.258 11.875 1 98.31 131 LEU A N 1
ATOM 986 C CA . LEU A 1 131 ? 17.031 8.891 10.492 1 98.31 131 LEU A CA 1
ATOM 987 C C . LEU A 1 131 ? 18.219 9.203 9.586 1 98.31 131 LEU A C 1
ATOM 989 O O . LEU A 1 131 ? 18.656 8.359 8.812 1 98.31 131 LEU A O 1
ATOM 993 N N . THR A 1 132 ? 18.719 10.398 9.742 1 97.62 132 THR A N 1
ATOM 994 C CA . THR A 1 132 ? 19.844 10.844 8.93 1 97.62 132 THR A CA 1
ATOM 995 C C . THR A 1 132 ? 21.047 9.945 9.141 1 97.62 132 THR A C 1
ATOM 997 O O . THR A 1 132 ? 21.688 9.516 8.172 1 97.62 132 THR A O 1
ATOM 1000 N N . SER A 1 133 ? 21.312 9.648 10.359 1 98 133 SER A N 1
ATOM 1001 C CA . SER A 1 133 ? 22.484 8.828 10.695 1 98 133 SER A CA 1
ATOM 1002 C C . SER A 1 133 ? 22.359 7.422 10.125 1 98 133 SER A C 1
ATOM 1004 O O . SER A 1 133 ? 23.359 6.789 9.781 1 98 133 SER A O 1
ATOM 1006 N N . ALA A 1 134 ? 21.172 6.973 9.984 1 97.5 134 ALA A N 1
ATOM 1007 C CA . ALA A 1 134 ? 20.922 5.621 9.484 1 97.5 134 ALA A CA 1
ATOM 1008 C C . ALA A 1 134 ? 20.766 5.617 7.969 1 97.5 134 ALA A C 1
ATOM 1010 O O . ALA A 1 134 ? 20.531 4.566 7.363 1 97.5 134 ALA A O 1
ATOM 1011 N N . GLY A 1 135 ? 20.875 6.797 7.352 1 97.62 135 GLY A N 1
ATOM 1012 C CA . GLY A 1 135 ? 20.766 6.898 5.902 1 97.62 135 GLY A CA 1
ATOM 1013 C C . GLY A 1 135 ? 19.328 6.766 5.406 1 97.62 135 GLY A C 1
ATOM 1014 O O . GLY A 1 135 ? 19.094 6.316 4.281 1 97.62 135 GLY A O 1
ATOM 1015 N N . LYS A 1 136 ? 18.344 7.062 6.242 1 97.62 136 LYS A N 1
ATOM 1016 C CA . LYS A 1 136 ? 16.922 6.961 5.887 1 97.62 136 LYS A CA 1
ATOM 1017 C C . LYS A 1 136 ? 16.359 8.32 5.5 1 97.62 136 LYS A C 1
ATOM 1019 O O . LYS A 1 136 ? 16.875 9.359 5.93 1 97.62 136 LYS A O 1
ATOM 1024 N N . GLY A 1 137 ? 15.344 8.328 4.637 1 97.88 137 GLY A N 1
ATOM 1025 C CA . GLY A 1 137 ? 14.656 9.562 4.293 1 97.88 137 GLY A CA 1
ATOM 1026 C C . GLY A 1 137 ? 13.789 10.094 5.418 1 97.88 137 GLY A C 1
ATOM 1027 O O . GLY A 1 137 ? 13.266 9.328 6.223 1 97.88 137 GLY A O 1
ATOM 1028 N N . LYS A 1 138 ? 13.57 11.414 5.406 1 98.62 138 LYS A N 1
ATOM 1029 C CA . LYS A 1 138 ? 12.891 12.047 6.531 1 98.62 138 LYS A CA 1
ATOM 1030 C C . LYS A 1 138 ? 11.438 12.367 6.191 1 98.62 138 LYS A C 1
ATOM 1032 O O . LYS A 1 138 ? 10.648 12.719 7.07 1 98.62 138 LYS A O 1
ATOM 1037 N N . SER A 1 139 ? 11.016 12.156 4.996 1 98.81 139 SER A N 1
ATOM 1038 C CA . SER A 1 139 ? 9.703 12.609 4.547 1 98.81 139 SER A CA 1
ATOM 1039 C C . SER A 1 139 ? 8.594 12.039 5.422 1 98.81 139 SER A C 1
ATOM 1041 O O . SER A 1 139 ? 8.609 10.852 5.75 1 98.81 139 SER A O 1
ATOM 1043 N N . ILE A 1 140 ? 7.711 12.859 5.852 1 98.94 140 ILE A N 1
ATOM 1044 C CA . ILE A 1 140 ? 6.449 12.438 6.449 1 98.94 140 ILE A CA 1
ATOM 1045 C C . ILE A 1 140 ? 5.375 12.336 5.367 1 98.94 140 ILE A C 1
ATOM 1047 O O . ILE A 1 140 ? 4.949 13.352 4.812 1 98.94 140 ILE A O 1
ATOM 1051 N N . VAL A 1 141 ? 4.918 11.141 5.09 1 98.75 141 VAL A N 1
ATOM 1052 C CA . VAL A 1 141 ? 4.055 10.906 3.939 1 98.75 141 VAL A CA 1
ATOM 1053 C C . VAL A 1 141 ? 2.629 10.617 4.414 1 98.75 141 VAL A C 1
ATOM 1055 O O . VAL A 1 141 ? 2.426 9.867 5.367 1 98.75 141 VAL A O 1
ATOM 1058 N N . VAL A 1 142 ? 1.682 11.266 3.828 1 98.81 142 VAL A N 1
ATOM 1059 C CA . VAL A 1 142 ? 0.257 11.023 4.023 1 98.81 142 VAL A CA 1
ATOM 1060 C C . VAL A 1 142 ? -0.319 10.32 2.797 1 98.81 142 VAL A C 1
ATOM 1062 O O . VAL A 1 142 ? -0.264 10.852 1.686 1 98.81 142 VAL A O 1
ATOM 1065 N N . VAL A 1 143 ? -0.837 9.156 3.051 1 97.12 143 VAL A N 1
ATOM 1066 C CA . VAL A 1 143 ? -1.335 8.344 1.949 1 97.12 143 VAL A CA 1
ATOM 1067 C C . VAL A 1 143 ? -2.809 8.008 2.176 1 97.12 143 VAL A C 1
ATOM 1069 O O . VAL A 1 143 ? -3.203 7.621 3.277 1 97.12 143 VAL A O 1
ATOM 1072 N N . PHE A 1 144 ? -3.607 8.188 1.153 1 95.06 144 PHE A N 1
ATOM 1073 C CA . PHE A 1 144 ? -4.992 7.73 1.149 1 95.06 144 PHE A CA 1
ATOM 1074 C C . PHE A 1 144 ? -5.102 6.328 0.554 1 95.06 144 PHE A C 1
ATOM 1076 O O . PHE A 1 144 ? -4.941 6.148 -0.655 1 95.06 144 PHE A O 1
ATOM 1083 N N . THR A 1 145 ? -5.48 5.414 1.363 1 90.19 145 THR A N 1
ATOM 1084 C CA . THR A 1 145 ? -5.266 4.023 0.971 1 90.19 145 THR A CA 1
ATOM 1085 C C . THR A 1 145 ? -6.535 3.432 0.365 1 90.19 145 THR A C 1
ATOM 1087 O O . THR A 1 145 ? -6.508 2.33 -0.188 1 90.19 145 THR A O 1
ATOM 1090 N N . ASN A 1 146 ? -7.621 4.133 0.394 1 84.25 146 ASN A N 1
ATOM 1091 C CA . ASN A 1 146 ? -8.852 3.547 -0.133 1 84.25 146 ASN A CA 1
ATOM 1092 C C . ASN A 1 146 ? -9.594 4.527 -1.04 1 84.25 146 ASN A C 1
ATOM 1094 O O . ASN A 1 146 ? -10.82 4.539 -1.068 1 84.25 146 ASN A O 1
ATOM 1098 N N . LEU A 1 147 ? -8.828 5.41 -1.661 1 80.94 147 LEU A N 1
ATOM 1099 C CA . LEU A 1 147 ? -9.516 6.305 -2.588 1 80.94 147 LEU A CA 1
ATOM 1100 C C . LEU A 1 147 ? -10.016 5.539 -3.811 1 80.94 147 LEU A C 1
ATOM 1102 O O . LEU A 1 147 ? -9.273 4.742 -4.391 1 80.94 147 LEU A O 1
ATOM 1106 N N . GLU A 1 148 ? -11.234 5.68 -4.008 1 70.06 148 GLU A N 1
ATOM 1107 C CA . GLU A 1 148 ? -11.852 5.055 -5.172 1 70.06 148 GLU A CA 1
ATOM 1108 C C . GLU A 1 148 ? -11.578 5.859 -6.441 1 70.06 148 GLU A C 1
ATOM 1110 O O . GLU A 1 148 ? -11.125 7.004 -6.371 1 70.06 148 GLU A O 1
ATOM 1115 N N . ASP A 1 149 ? -11.953 5.219 -7.473 1 64 149 ASP A N 1
ATOM 1116 C CA . ASP A 1 149 ? -11.711 5.805 -8.789 1 64 149 ASP A CA 1
ATOM 1117 C C . ASP A 1 149 ? -12.422 7.148 -8.93 1 64 149 ASP A C 1
ATOM 1119 O O . ASP A 1 149 ? -11.938 8.047 -9.617 1 64 149 ASP A O 1
ATOM 1123 N N . PHE A 1 150 ? -13.438 7.25 -8.203 1 60.84 150 PHE A N 1
ATOM 1124 C CA . PHE A 1 150 ? -14.219 8.469 -8.406 1 60.84 150 PHE A CA 1
ATOM 1125 C C . PHE A 1 150 ? -13.828 9.531 -7.383 1 60.84 150 PHE A C 1
ATOM 1127 O O . PHE A 1 150 ? -14.383 10.633 -7.387 1 60.84 150 PHE A O 1
ATOM 1134 N N . SER A 1 151 ? -12.938 9.18 -6.641 1 77.75 151 SER A N 1
ATOM 1135 C CA . SER A 1 151 ? -12.445 10.156 -5.676 1 77.75 151 SER A CA 1
ATOM 1136 C C . SER A 1 151 ? -11.43 11.094 -6.312 1 77.75 151 SER A C 1
ATOM 1138 O O . SER A 1 151 ? -10.82 10.766 -7.336 1 77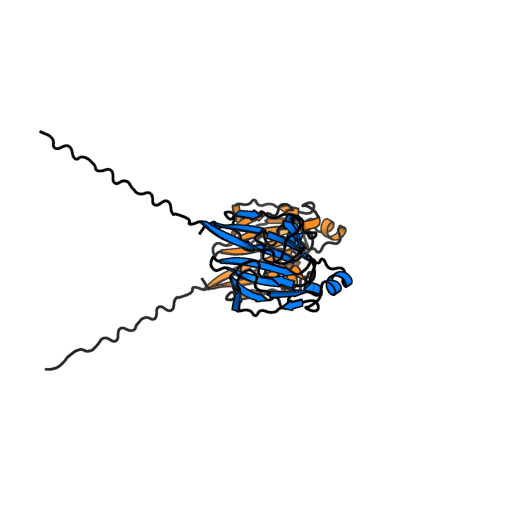.75 151 SER A O 1
ATOM 1140 N N . SER A 1 152 ? -11.453 12.352 -5.715 1 89.06 152 SER A N 1
ATOM 1141 C CA . SER A 1 152 ? -10.5 13.336 -6.219 1 89.06 152 SER A CA 1
ATOM 1142 C C . SER A 1 152 ? -9.68 13.938 -5.082 1 89.06 152 SER A C 1
ATOM 1144 O O . SER A 1 152 ? -10.219 14.289 -4.035 1 89.06 152 SER A O 1
ATOM 1146 N N . LEU A 1 153 ? -8.391 13.953 -5.246 1 94.69 153 LEU A N 1
ATOM 1147 C CA . LEU A 1 153 ? -7.449 14.648 -4.371 1 94.69 153 LEU A CA 1
ATOM 1148 C C . LEU A 1 153 ? -7.02 15.984 -4.984 1 94.69 153 LEU A C 1
ATOM 1150 O O . LEU A 1 153 ? -6.477 16.016 -6.094 1 94.69 153 LEU A O 1
ATOM 1154 N N . GLN A 1 154 ? -7.34 17.031 -4.293 1 96 154 GLN A N 1
ATOM 1155 C CA . GLN A 1 154 ? -6.926 18.359 -4.719 1 96 154 GLN A CA 1
ATOM 1156 C C . GLN A 1 154 ? -5.949 18.984 -3.725 1 96 154 GLN A C 1
ATOM 1158 O O . GLN A 1 154 ? -6.328 19.297 -2.596 1 96 154 GLN A O 1
ATOM 1163 N N . LEU A 1 155 ? -4.746 19.141 -4.121 1 97.94 155 LEU A N 1
ATOM 1164 C CA . LEU A 1 155 ? -3.727 19.781 -3.297 1 97.94 155 LEU A CA 1
ATOM 1165 C C . LEU A 1 155 ? -3.564 21.25 -3.668 1 97.94 155 LEU A C 1
ATOM 1167 O O . LEU A 1 155 ? -3.494 21.594 -4.852 1 97.94 155 LEU A O 1
ATOM 1171 N N . THR A 1 156 ? -3.49 22.078 -2.635 1 97.56 156 THR A N 1
ATOM 1172 C CA . THR A 1 156 ? -3.434 23.516 -2.889 1 97.56 156 THR A CA 1
ATOM 1173 C C . THR A 1 156 ? -2.135 24.109 -2.352 1 97.56 156 THR A C 1
ATOM 1175 O O . THR A 1 156 ? -1.804 25.266 -2.645 1 97.56 156 THR A O 1
ATOM 1178 N N . ALA A 1 157 ? -1.408 23.391 -1.604 1 97.12 157 ALA A N 1
ATOM 1179 C CA . ALA A 1 157 ? -0.188 23.906 -0.984 1 97.12 157 ALA A CA 1
ATOM 1180 C C . ALA A 1 157 ? 1.021 23.672 -1.889 1 97.12 157 ALA A C 1
ATOM 1182 O O . ALA A 1 157 ? 0.996 22.812 -2.766 1 97.12 157 ALA A O 1
ATOM 1183 N N . SER A 1 158 ? 2.031 24.516 -1.724 1 96.81 158 SER A N 1
ATOM 1184 C CA . SER A 1 158 ? 3.352 24.391 -2.33 1 96.81 158 SER A CA 1
ATOM 1185 C C . SER A 1 158 ? 4.418 25.062 -1.47 1 96.81 158 SER A C 1
ATOM 1187 O O . SER A 1 158 ? 4.125 25.984 -0.712 1 96.81 158 SER A O 1
ATOM 1189 N N . GLY A 1 159 ? 5.594 24.516 -1.572 1 97.75 159 GLY A N 1
ATOM 1190 C CA . GLY A 1 159 ? 6.688 25.125 -0.837 1 97.75 159 GLY A CA 1
ATOM 1191 C C . GLY A 1 159 ? 6.613 24.891 0.658 1 97.75 159 GLY A C 1
ATOM 1192 O O . GLY A 1 159 ? 6.242 23.797 1.098 1 97.75 159 GLY A O 1
ATOM 1193 N N . GLN A 1 160 ? 6.984 25.891 1.43 1 98.69 160 GLN A N 1
ATOM 1194 C CA . GLN A 1 160 ? 7.051 25.766 2.883 1 98.69 160 GLN A CA 1
ATOM 1195 C C . GLN A 1 160 ? 5.656 25.797 3.502 1 98.69 160 GLN A C 1
ATOM 1197 O O . GLN A 1 160 ? 4.824 26.625 3.131 1 98.69 160 GLN A O 1
ATOM 1202 N N . VAL A 1 161 ? 5.402 24.875 4.398 1 98.81 161 VAL A N 1
ATOM 1203 C CA . VAL A 1 161 ? 4.152 24.875 5.148 1 98.81 161 VAL A CA 1
ATOM 1204 C C . VAL A 1 161 ? 4.445 24.734 6.641 1 98.81 161 VAL A C 1
ATOM 1206 O O . VAL A 1 161 ? 5.473 24.172 7.027 1 98.81 161 VAL A O 1
ATOM 1209 N N . THR A 1 162 ? 3.535 25.25 7.461 1 98.69 162 THR A N 1
ATOM 1210 C CA . THR A 1 162 ? 3.514 25 8.898 1 98.69 162 THR A CA 1
ATOM 1211 C C . THR A 1 162 ? 2.582 23.844 9.227 1 98.69 162 THR A C 1
ATOM 1213 O O . THR A 1 162 ? 1.562 23.656 8.57 1 98.69 162 THR A O 1
ATOM 1216 N N . HIS A 1 163 ? 3.031 23.141 10.195 1 98.62 163 HIS A N 1
ATOM 1217 C CA . HIS A 1 163 ? 2.156 22.047 10.578 1 98.62 163 HIS A CA 1
ATOM 1218 C C . HIS A 1 163 ? 0.719 22.516 10.758 1 98.62 163 HIS A C 1
ATOM 1220 O O . HIS A 1 163 ? 0.485 23.641 11.203 1 98.62 163 HIS A O 1
ATOM 1226 N N . SER A 1 164 ? -0.243 21.641 10.359 1 98.75 164 SER A N 1
ATOM 1227 C CA . SER A 1 164 ? -1.67 21.828 10.602 1 98.75 164 SER A CA 1
ATOM 1228 C C . SER A 1 164 ? -2.252 22.922 9.719 1 98.75 164 SER A C 1
ATOM 1230 O O . SER A 1 164 ? -3.416 23.297 9.867 1 98.75 164 SER A O 1
ATOM 1232 N N . ALA A 1 165 ? -1.411 23.453 8.82 1 98.69 165 ALA A N 1
ATOM 1233 C CA . ALA A 1 165 ? -1.96 24.312 7.773 1 98.69 165 ALA A CA 1
ATOM 1234 C C . ALA A 1 165 ? -2.783 23.5 6.777 1 98.69 165 ALA A C 1
ATOM 1236 O O . ALA A 1 165 ? -2.447 22.359 6.473 1 98.69 165 ALA A O 1
ATOM 1237 N N . GLU A 1 166 ? -3.861 24.078 6.254 1 98.62 166 GLU A N 1
ATOM 1238 C CA . GLU A 1 166 ? -4.637 23.438 5.199 1 98.62 166 GLU A CA 1
ATOM 1239 C C . GLU A 1 166 ? -3.807 23.266 3.932 1 98.62 166 GLU A C 1
ATOM 1241 O O . GLU A 1 166 ? -3.139 24.203 3.486 1 98.62 166 GLU A O 1
ATOM 1246 N N . VAL A 1 167 ? -3.893 22.062 3.387 1 98.81 167 VAL A N 1
ATOM 1247 C CA . VAL A 1 167 ? -3.031 21.812 2.232 1 98.81 167 VAL A CA 1
ATOM 1248 C C . VAL A 1 167 ? -3.865 21.297 1.062 1 98.81 167 VAL A C 1
ATOM 1250 O O . VAL A 1 167 ? -3.348 21.109 -0.039 1 98.81 167 VAL A O 1
ATOM 1253 N N . GLY A 1 168 ? -5.129 21.016 1.244 1 97.88 168 GLY A N 1
ATOM 1254 C CA . GLY A 1 168 ? -5.969 20.5 0.177 1 97.88 168 GLY A CA 1
ATOM 1255 C C . GLY A 1 168 ? -7.234 19.828 0.685 1 97.88 168 GLY A C 1
ATOM 1256 O O . GLY A 1 168 ? -7.676 20.094 1.804 1 97.88 168 GLY A O 1
ATOM 1257 N N . SER A 1 169 ? -7.836 19 -0.236 1 96.69 169 SER A N 1
ATOM 1258 C CA . SER A 1 169 ? -9.055 18.266 0.105 1 96.69 169 SER A CA 1
ATOM 1259 C C . SER A 1 169 ? -9.188 16.984 -0.709 1 96.69 169 SER A C 1
ATOM 1261 O O . SER A 1 169 ? -8.586 16.859 -1.777 1 96.69 169 SER A O 1
ATOM 1263 N N . VAL A 1 170 ? -9.812 16.062 -0.09 1 95 170 VAL A N 1
ATOM 1264 C CA . VAL A 1 170 ? -10.219 14.867 -0.808 1 95 170 VAL A CA 1
ATOM 1265 C C . VAL A 1 170 ? -11.742 14.781 -0.867 1 95 170 VAL A C 1
ATOM 1267 O O . VAL A 1 170 ? -12.422 15.016 0.136 1 95 170 VAL A O 1
ATOM 1270 N N . THR A 1 171 ? -12.266 14.547 -2.074 1 91.38 171 THR A N 1
ATOM 1271 C CA . THR A 1 171 ? -13.703 14.414 -2.277 1 91.38 171 THR A CA 1
ATOM 1272 C C . THR A 1 171 ? -14.07 12.977 -2.631 1 91.38 171 THR A C 1
ATOM 1274 O O . THR A 1 171 ? -13.484 12.391 -3.543 1 91.38 171 THR A O 1
ATOM 1277 N N . THR A 1 172 ? -14.922 12.43 -1.794 1 83.06 172 THR A N 1
ATOM 1278 C CA . THR A 1 172 ? -15.391 11.07 -2.051 1 83.06 172 THR A CA 1
ATOM 1279 C C . THR A 1 172 ? -16.875 11.07 -2.418 1 83.06 172 THR A C 1
ATOM 1281 O O . THR A 1 172 ? -17.625 11.945 -1.992 1 83.06 172 THR A O 1
ATOM 1284 N N . ASN A 1 173 ? -17.234 10.18 -3.406 1 69.81 173 ASN A N 1
ATOM 1285 C CA . ASN A 1 173 ? -18.641 10.062 -3.77 1 69.81 173 ASN A CA 1
ATOM 1286 C C . ASN A 1 173 ? -19.375 9.07 -2.875 1 69.81 173 ASN A C 1
ATOM 1288 O O . ASN A 1 173 ? -18.875 7.965 -2.631 1 69.81 173 ASN A O 1
ATOM 1292 N N . SER A 1 174 ? -20.125 9.398 -1.897 1 54.53 174 SER A N 1
ATOM 1293 C CA . SER A 1 174 ? -20.984 8.508 -1.108 1 54.53 174 SER A CA 1
ATOM 1294 C C . SER A 1 174 ? -22.281 8.211 -1.83 1 54.53 174 SER A C 1
ATOM 1296 O O . SER A 1 174 ? -22.781 9.039 -2.594 1 54.53 174 SER A O 1
ATOM 1298 N N . MET B 1 1 ? -64.312 -20.031 35.625 1 29.23 1 MET B N 1
ATOM 1299 C CA . MET B 1 1 ? -64.312 -19.969 34.156 1 29.23 1 MET B CA 1
ATOM 1300 C C . MET B 1 1 ? -63.156 -19.078 33.688 1 29.23 1 MET B C 1
ATOM 1302 O O . MET B 1 1 ? -63.094 -18.75 32.5 1 29.23 1 MET B O 1
ATOM 1306 N N . PHE B 1 2 ? -62.375 -18.5 34.594 1 34.38 2 PHE B N 1
ATOM 1307 C CA . PHE B 1 2 ? -61.375 -17.453 34.406 1 34.38 2 PHE B CA 1
ATOM 1308 C C . PHE B 1 2 ? -60.156 -18 33.688 1 34.38 2 PHE B C 1
ATOM 1310 O O . PHE B 1 2 ? -59.219 -18.484 34.312 1 34.38 2 PHE B O 1
ATOM 1317 N N . ASP B 1 3 ? -60.344 -18.766 32.594 1 37.5 3 ASP B N 1
ATOM 1318 C CA . ASP B 1 3 ? -59.312 -19.391 31.766 1 37.5 3 ASP B CA 1
ATOM 1319 C C . ASP B 1 3 ? -58.469 -18.328 31.094 1 37.5 3 ASP B C 1
ATOM 1321 O O . ASP B 1 3 ? -58.594 -18.094 29.891 1 37.5 3 ASP B O 1
ATOM 1325 N N . PHE B 1 4 ? -58.281 -17.156 31.734 1 34.72 4 PHE B N 1
ATOM 1326 C CA . PHE B 1 4 ? -57.688 -16.078 30.953 1 34.72 4 PHE B CA 1
ATOM 1327 C C . PHE B 1 4 ? -56.438 -16.547 30.266 1 34.72 4 PHE B C 1
ATOM 1329 O O . PHE B 1 4 ? -55.844 -17.562 30.641 1 34.72 4 PHE B O 1
ATOM 1336 N N . PHE B 1 5 ? -55.406 -15.531 29.906 1 34.09 5 PHE B N 1
ATOM 1337 C CA . PHE B 1 5 ? -54.531 -15.016 28.875 1 34.09 5 PHE B CA 1
ATOM 1338 C C . PHE B 1 5 ? -53.188 -15.742 28.891 1 34.09 5 PHE B C 1
ATOM 1340 O O . PHE B 1 5 ? -52.406 -15.547 29.797 1 34.09 5 PHE B O 1
ATOM 1347 N N . LYS B 1 6 ? -53.156 -17 28.531 1 33 6 LYS B N 1
ATOM 1348 C CA . LYS B 1 6 ? -51.906 -17.672 28.172 1 33 6 LYS B CA 1
ATOM 1349 C C . LYS B 1 6 ? -51.031 -16.797 27.25 1 33 6 LYS B C 1
ATOM 1351 O O . LYS B 1 6 ? -51.438 -16.547 26.109 1 33 6 LYS B O 1
ATOM 1356 N N . LYS B 1 7 ? -50.438 -15.719 27.859 1 33.25 7 LYS B N 1
ATOM 1357 C CA . LYS B 1 7 ? -49.438 -15 27.062 1 33.25 7 LYS B CA 1
ATOM 1358 C C . LYS B 1 7 ? -48.5 -15.961 26.375 1 33.25 7 LYS B C 1
ATOM 1360 O O . LYS B 1 7 ? -47.844 -16.781 27.016 1 33.25 7 LYS B O 1
ATOM 1365 N N . ASP B 1 8 ? -48.719 -16.188 25.078 1 34.81 8 ASP B N 1
ATOM 1366 C CA . ASP B 1 8 ? -47.812 -16.781 24.094 1 34.81 8 ASP B CA 1
ATOM 1367 C C . ASP B 1 8 ? -46.438 -16.109 24.125 1 34.81 8 ASP B C 1
ATOM 1369 O O . ASP B 1 8 ? -46.344 -14.898 23.953 1 34.81 8 ASP B O 1
ATOM 1373 N N . LYS B 1 9 ? -45.562 -16.484 25.031 1 30.95 9 LYS B N 1
ATOM 1374 C CA . LYS B 1 9 ? -44.156 -16.094 24.906 1 30.95 9 LYS B CA 1
ATOM 1375 C C . LYS B 1 9 ? -43.656 -16.312 23.484 1 30.95 9 LYS B C 1
ATOM 1377 O O . LYS B 1 9 ? -43.562 -17.453 23.016 1 30.95 9 LYS B O 1
ATOM 1382 N N . LYS B 1 10 ? -44.031 -15.383 22.578 1 31.42 10 LYS B N 1
ATOM 1383 C CA . LYS B 1 10 ? -43.344 -15.391 21.297 1 31.42 10 LYS B CA 1
ATOM 1384 C C . LYS B 1 10 ? -41.812 -15.508 21.5 1 31.42 10 LYS B C 1
ATOM 1386 O O . LYS B 1 10 ? -41.219 -14.734 22.25 1 31.42 10 LYS B O 1
ATOM 1391 N N . LYS B 1 11 ? -41.312 -16.703 21.266 1 33.69 11 LYS B N 1
ATOM 1392 C CA . LYS B 1 11 ? -39.875 -16.922 21.031 1 33.69 11 LYS B CA 1
ATOM 1393 C C . LYS B 1 11 ? -39.312 -15.812 20.141 1 33.69 11 LYS B C 1
ATOM 1395 O O . LYS B 1 11 ? -39.781 -15.602 19.031 1 33.69 11 LYS B O 1
ATOM 1400 N N . GLU B 1 12 ? -39 -14.617 20.672 1 33.06 12 GLU B N 1
ATOM 1401 C CA . GLU B 1 12 ? -38.125 -13.695 19.938 1 33.06 12 GLU B CA 1
ATOM 1402 C C . GLU B 1 12 ? -37.031 -14.438 19.203 1 33.06 12 GLU B C 1
ATOM 1404 O O . GLU B 1 12 ? -36.219 -15.125 19.828 1 33.06 12 GLU B O 1
ATOM 1409 N N . THR B 1 13 ? -37.344 -15.031 18.047 1 33.5 13 THR B N 1
ATOM 1410 C CA . THR B 1 13 ? -36.281 -15.453 17.172 1 33.5 13 THR B CA 1
ATOM 1411 C C . THR B 1 13 ? -35.188 -14.375 17.078 1 33.5 13 THR B C 1
ATOM 1413 O O . THR B 1 13 ? -35.438 -13.273 16.594 1 33.5 13 THR B O 1
ATOM 1416 N N . THR B 1 14 ? -34.406 -14.203 18.125 1 33.69 14 THR B N 1
ATOM 1417 C CA . THR B 1 14 ? -33.188 -13.43 17.969 1 33.69 14 THR B CA 1
ATOM 1418 C C . THR B 1 14 ? -32.562 -13.68 16.594 1 33.69 14 THR B C 1
ATOM 1420 O O . THR B 1 14 ? -32.156 -14.797 16.297 1 33.69 14 THR B O 1
ATOM 1423 N N . LYS B 1 15 ? -33.156 -13.156 15.562 1 34.75 15 LYS B N 1
ATOM 1424 C CA . LYS B 1 15 ? -32.375 -13.156 14.328 1 34.75 15 LYS B CA 1
ATOM 1425 C C . LYS B 1 15 ? -30.906 -12.789 14.586 1 34.75 15 LYS B C 1
ATOM 1427 O O . LYS B 1 15 ? -30.625 -11.695 15.078 1 34.75 15 LYS B O 1
ATOM 1432 N N . GLN B 1 16 ? -30.172 -13.672 15.148 1 38.81 16 GLN B N 1
ATOM 1433 C CA . GLN B 1 16 ? -28.75 -13.383 15.094 1 38.81 16 GLN B CA 1
ATOM 1434 C C . GLN B 1 16 ? -28.344 -12.828 13.727 1 38.81 16 GLN B C 1
ATOM 1436 O O . GLN B 1 16 ? -28.781 -13.328 12.695 1 38.81 16 GLN B O 1
ATOM 1441 N N . PRO B 1 17 ? -28.141 -11.617 13.555 1 42.72 17 PRO B N 1
ATOM 1442 C CA . PRO B 1 17 ? -27.578 -11.188 12.273 1 42.72 17 PRO B CA 1
ATOM 1443 C C . PRO B 1 17 ? -26.656 -12.242 11.656 1 42.72 17 PRO B C 1
ATOM 1445 O O . PRO B 1 17 ? -25.703 -12.688 12.297 1 42.72 17 PRO B O 1
ATOM 1448 N N . ASN B 1 18 ? -27.078 -13.258 11.055 1 43.38 18 ASN B N 1
ATOM 1449 C CA . ASN B 1 18 ? -26.266 -14.188 10.281 1 43.38 18 ASN B CA 1
ATOM 1450 C C . ASN B 1 18 ? -25.156 -13.469 9.516 1 43.38 18 ASN B C 1
ATOM 1452 O O . ASN B 1 18 ? -25.406 -12.859 8.477 1 43.38 18 ASN B O 1
ATOM 1456 N N . SER B 1 19 ? -24.406 -12.695 10.133 1 52.59 19 SER B N 1
ATOM 1457 C CA . SER B 1 19 ? -23.219 -12.25 9.414 1 52.59 19 SER B CA 1
ATOM 1458 C C . SER B 1 19 ? -22.609 -13.391 8.609 1 52.59 19 SER B C 1
ATOM 1460 O O . SER B 1 19 ? -22.156 -14.391 9.18 1 52.59 19 SER B O 1
ATOM 1462 N N . SER B 1 20 ? -23.141 -13.758 7.539 1 63.25 20 SER B N 1
ATOM 1463 C CA . SER B 1 20 ? -22.656 -14.82 6.66 1 63.25 20 SER B CA 1
ATOM 1464 C C . SER B 1 20 ? -21.172 -14.617 6.328 1 63.25 20 SER B C 1
ATOM 1466 O O . SER B 1 20 ? -20.766 -13.523 5.934 1 63.25 20 SER B O 1
ATOM 1468 N N . GLN B 1 21 ? -20.344 -15.359 6.984 1 75.19 21 GLN B N 1
ATOM 1469 C CA . GLN B 1 21 ? -18.922 -15.438 6.66 1 75.19 21 GLN B CA 1
ATOM 1470 C C . GLN B 1 21 ? -18.719 -16.016 5.266 1 75.19 21 GLN B C 1
ATOM 1472 O O . GLN B 1 21 ? -19.359 -17 4.895 1 75.19 21 GLN B O 1
ATOM 1477 N N . VAL B 1 22 ? -18.25 -15.242 4.402 1 79.62 22 VAL B N 1
ATOM 1478 C CA . VAL B 1 22 ? -17.875 -15.719 3.076 1 79.62 22 VAL B CA 1
ATOM 1479 C C . VAL B 1 22 ? -16.375 -16.047 3.045 1 79.62 22 VAL B C 1
ATOM 1481 O O . VAL B 1 22 ? -15.555 -15.234 3.482 1 79.62 22 VAL B O 1
ATOM 1484 N N . ALA B 1 23 ? -16.125 -17.328 2.672 1 89.81 23 ALA B N 1
ATOM 1485 C CA . ALA B 1 23 ? -14.734 -17.75 2.555 1 89.81 23 ALA B CA 1
ATOM 1486 C C . ALA B 1 23 ? -14.289 -17.781 1.097 1 89.81 23 ALA B C 1
ATOM 1488 O O . ALA B 1 23 ? -14.969 -18.359 0.243 1 89.81 23 ALA B O 1
ATOM 1489 N N . GLU B 1 24 ? -13.289 -17.094 0.801 1 93.62 24 GLU B N 1
ATOM 1490 C CA . GLU B 1 24 ? -12.633 -17.094 -0.506 1 93.62 24 GLU B CA 1
ATOM 1491 C C . GLU B 1 24 ? -11.461 -18.062 -0.532 1 93.62 24 GLU B C 1
ATOM 1493 O O . GLU B 1 24 ? -10.57 -17.984 0.317 1 93.62 24 GLU B O 1
ATOM 1498 N N . THR B 1 25 ? -11.539 -19.031 -1.492 1 96.94 25 THR B N 1
ATOM 1499 C CA . THR B 1 25 ? -10.406 -19.938 -1.661 1 96.94 25 THR B CA 1
ATOM 1500 C C . THR B 1 25 ? -9.258 -19.234 -2.385 1 96.94 25 THR B C 1
ATOM 1502 O O . THR B 1 25 ? -9.484 -18.484 -3.334 1 96.94 25 THR B O 1
ATOM 1505 N N . LEU B 1 26 ? -8.055 -19.578 -1.963 1 98.44 26 LEU B N 1
ATOM 1506 C CA . LEU B 1 26 ? -6.863 -18.938 -2.506 1 98.44 26 LEU B CA 1
ATOM 1507 C C . LEU B 1 26 ? -5.996 -19.953 -3.256 1 98.44 26 LEU B C 1
ATOM 1509 O O . LEU B 1 26 ? -5.863 -21.094 -2.826 1 98.44 26 LEU B O 1
ATOM 1513 N N . PHE B 1 27 ? -5.312 -19.469 -4.312 1 98.94 27 PHE B N 1
ATOM 1514 C CA . PHE B 1 27 ? -4.5 -20.344 -5.152 1 98.94 27 PHE B CA 1
ATOM 1515 C C . PHE B 1 27 ? -3.1 -19.766 -5.336 1 98.94 27 PHE B C 1
ATOM 1517 O O . PHE B 1 27 ? -2.887 -18.562 -5.164 1 98.94 27 PHE B O 1
ATOM 1524 N N . ALA B 1 28 ? -2.137 -20.641 -5.633 1 98.94 28 ALA B N 1
ATOM 1525 C CA . ALA B 1 28 ? -0.757 -20.219 -5.863 1 98.94 28 ALA B CA 1
ATOM 1526 C C . ALA B 1 28 ? -0.638 -19.406 -7.145 1 98.94 28 ALA B C 1
ATOM 1528 O O . ALA B 1 28 ? -1.108 -19.828 -8.203 1 98.94 28 ALA B O 1
ATOM 1529 N N . PRO B 1 29 ? 0.001 -18.328 -7.07 1 98.94 29 PRO B N 1
ATOM 1530 C CA . PRO B 1 29 ? 0.137 -17.484 -8.258 1 98.94 29 PRO B CA 1
ATOM 1531 C C . PRO B 1 29 ? 1.245 -17.953 -9.195 1 98.94 29 PRO B C 1
ATOM 1533 O O . PRO B 1 29 ? 1.396 -17.422 -10.297 1 98.94 29 PRO B O 1
ATOM 1536 N N . ALA B 1 30 ? 1.985 -18.938 -8.781 1 98.94 30 ALA B N 1
ATOM 1537 C CA . ALA B 1 30 ? 3.098 -19.469 -9.555 1 98.94 30 ALA B CA 1
ATOM 1538 C C . ALA B 1 30 ? 3.525 -20.844 -9.031 1 98.94 30 ALA B C 1
ATOM 1540 O O . ALA B 1 30 ? 3.111 -21.25 -7.941 1 98.94 30 ALA B O 1
ATOM 1541 N N . THR B 1 31 ? 4.285 -21.484 -9.867 1 98.94 31 THR B N 1
ATOM 1542 C CA . THR B 1 31 ? 4.969 -22.688 -9.414 1 98.94 31 THR B CA 1
ATOM 1543 C C . THR B 1 31 ? 6.277 -22.344 -8.711 1 98.94 31 THR B C 1
ATOM 1545 O O . THR B 1 31 ? 7.07 -21.547 -9.227 1 98.94 31 THR B O 1
ATOM 1548 N N . GLY B 1 32 ? 6.457 -22.844 -7.535 1 98.94 32 GLY B N 1
ATOM 1549 C CA . GLY B 1 32 ? 7.68 -22.562 -6.801 1 98.94 32 GLY B CA 1
ATOM 1550 C C . GLY B 1 32 ? 7.547 -22.781 -5.309 1 98.94 32 GLY B C 1
ATOM 1551 O O . GLY B 1 32 ? 6.715 -23.578 -4.863 1 98.94 32 GLY B O 1
ATOM 1552 N N . GLU B 1 33 ? 8.438 -22.172 -4.473 1 98.94 33 GLU B N 1
ATOM 1553 C CA . GLU B 1 33 ? 8.461 -22.328 -3.023 1 98.94 33 GLU B CA 1
ATOM 1554 C C . GLU B 1 33 ? 7.496 -21.359 -2.352 1 98.94 33 GLU B C 1
ATOM 1556 O O . GLU B 1 33 ? 7.617 -20.141 -2.514 1 98.94 33 GLU B O 1
ATOM 1561 N N . PHE B 1 34 ? 6.598 -21.922 -1.592 1 98.94 34 PHE B N 1
ATOM 1562 C CA . PHE B 1 34 ? 5.531 -21.156 -0.944 1 98.94 34 PHE B CA 1
ATOM 1563 C C . PHE B 1 34 ? 5.992 -20.625 0.406 1 98.94 34 PHE B C 1
ATOM 1565 O O . PHE B 1 34 ? 6.742 -21.297 1.122 1 98.94 34 PHE B O 1
ATOM 1572 N N . SER B 1 35 ? 5.523 -19.438 0.75 1 98.81 35 SER B N 1
ATOM 1573 C CA . SER B 1 35 ? 5.777 -18.891 2.082 1 98.81 35 SER B CA 1
ATOM 1574 C C . SER B 1 35 ? 4.699 -17.891 2.486 1 98.81 35 SER B C 1
ATOM 1576 O O . SER B 1 35 ? 4.031 -17.312 1.627 1 98.81 35 SER B O 1
ATOM 1578 N N . SER B 1 36 ? 4.461 -17.781 3.787 1 98.5 36 SER B N 1
ATOM 1579 C CA . SER B 1 36 ? 3.682 -16.656 4.289 1 98.5 36 SER B CA 1
ATOM 1580 C C . SER B 1 36 ? 4.383 -15.328 4.008 1 98.5 36 SER B C 1
ATOM 1582 O O . SER B 1 36 ? 5.59 -15.305 3.764 1 98.5 36 SER B O 1
ATOM 1584 N N . ILE B 1 37 ? 3.594 -14.289 3.99 1 97.94 37 ILE B N 1
ATOM 1585 C CA . ILE B 1 37 ? 4.098 -12.992 3.543 1 97.94 37 ILE B CA 1
ATOM 1586 C C . ILE B 1 37 ? 5.184 -12.508 4.5 1 97.94 37 ILE B C 1
ATOM 1588 O O . ILE B 1 37 ? 6.105 -11.797 4.09 1 97.94 37 ILE B O 1
ATOM 1592 N N . ASP B 1 38 ? 5.133 -12.898 5.758 1 96.75 38 ASP B N 1
ATOM 1593 C CA . ASP B 1 38 ? 6.082 -12.43 6.762 1 96.75 38 ASP B CA 1
ATOM 1594 C C . ASP B 1 38 ? 7.477 -12.992 6.508 1 96.75 38 ASP B C 1
ATOM 1596 O O . ASP B 1 38 ? 8.453 -12.547 7.113 1 96.75 38 ASP B O 1
ATOM 1600 N N . GLN B 1 39 ? 7.625 -13.898 5.543 1 97.81 39 GLN B N 1
ATOM 1601 C CA . GLN B 1 39 ? 8.906 -14.508 5.211 1 97.81 39 GLN B CA 1
ATOM 1602 C C . GLN B 1 39 ? 9.508 -13.891 3.951 1 97.81 39 GLN B C 1
ATOM 1604 O O . GLN B 1 39 ? 10.609 -14.258 3.531 1 97.81 39 GLN B O 1
ATOM 1609 N N . VAL B 1 40 ? 8.781 -12.992 3.34 1 97.81 40 VAL B N 1
ATOM 1610 C CA . VAL B 1 40 ? 9.297 -12.297 2.166 1 97.81 40 VAL B CA 1
ATOM 1611 C C . VAL B 1 40 ? 10.445 -11.375 2.574 1 97.81 40 VAL B C 1
ATOM 1613 O O . VAL B 1 40 ? 10.352 -10.672 3.584 1 97.81 40 VAL B O 1
ATOM 1616 N N . ASP B 1 41 ? 11.508 -11.398 1.813 1 95.38 41 ASP B N 1
ATOM 1617 C CA . ASP B 1 41 ? 12.695 -10.625 2.164 1 95.38 41 ASP B CA 1
ATOM 1618 C C . ASP B 1 41 ? 12.547 -9.164 1.761 1 95.38 41 ASP B C 1
ATOM 1620 O O . ASP B 1 41 ? 13.312 -8.656 0.937 1 95.38 41 ASP B O 1
ATOM 1624 N N . ASP B 1 42 ? 11.672 -8.562 2.279 1 94.56 42 ASP B N 1
ATOM 1625 C CA . ASP B 1 42 ? 11.359 -7.145 2.111 1 94.56 42 ASP B CA 1
ATOM 1626 C C . ASP B 1 42 ? 10.445 -6.648 3.223 1 94.56 42 ASP B C 1
ATOM 1628 O O . ASP B 1 42 ? 9.336 -7.164 3.396 1 94.56 42 ASP B O 1
ATOM 1632 N N . PRO B 1 43 ? 10.797 -5.625 3.918 1 90.94 43 PRO B N 1
ATOM 1633 C CA . PRO B 1 43 ? 10.023 -5.219 5.09 1 90.94 43 PRO B CA 1
ATOM 1634 C C . PRO B 1 43 ? 8.641 -4.68 4.727 1 90.94 43 PRO B C 1
ATOM 1636 O O . PRO B 1 43 ? 7.695 -4.805 5.512 1 90.94 43 PRO B O 1
ATOM 1639 N N . VAL B 1 44 ? 8.492 -4.102 3.557 1 89.62 44 VAL B N 1
ATOM 1640 C CA . VAL B 1 44 ? 7.195 -3.586 3.135 1 89.62 44 VAL B CA 1
ATOM 1641 C C . VAL B 1 44 ? 6.172 -4.719 3.119 1 89.62 44 VAL B C 1
ATOM 1643 O O . VAL B 1 44 ? 5.027 -4.539 3.551 1 89.62 44 VAL B O 1
ATOM 1646 N N . PHE B 1 45 ? 6.637 -5.84 2.695 1 94.81 45 PHE B N 1
ATOM 1647 C CA . PHE B 1 45 ? 5.758 -7.004 2.631 1 94.81 45 PHE B CA 1
ATOM 1648 C C . PHE B 1 45 ? 5.797 -7.781 3.941 1 94.81 45 PHE B C 1
ATOM 1650 O O . PHE B 1 45 ? 4.754 -8.047 4.539 1 94.81 45 PHE B O 1
ATOM 1657 N N . SER B 1 46 ? 6.926 -8.062 4.473 1 95.12 46 SER B N 1
ATOM 1658 C CA . SER B 1 46 ? 7.059 -8.961 5.613 1 95.12 46 SER B CA 1
ATOM 1659 C C . SER B 1 46 ? 6.418 -8.375 6.863 1 95.12 46 SER B C 1
ATOM 1661 O O . SER B 1 46 ? 6.016 -9.102 7.77 1 95.12 46 SER B O 1
ATOM 1663 N N . GLN B 1 47 ? 6.324 -7.105 6.828 1 88.75 47 GLN B N 1
ATOM 1664 C CA . GLN B 1 47 ? 5.691 -6.453 7.969 1 88.75 47 GLN B CA 1
ATOM 1665 C C . GLN B 1 47 ? 4.242 -6.094 7.668 1 88.75 47 GLN B C 1
ATOM 1667 O O . GLN B 1 47 ? 3.59 -5.402 8.453 1 88.75 47 GLN B O 1
ATOM 1672 N N . LYS B 1 48 ? 3.762 -6.438 6.531 1 90.44 48 LYS B N 1
ATOM 1673 C CA . LYS B 1 48 ? 2.357 -6.359 6.137 1 90.44 48 LYS B CA 1
ATOM 1674 C C . LYS B 1 48 ? 1.887 -4.906 6.074 1 90.44 48 LYS B C 1
ATOM 1676 O O . LYS B 1 48 ? 0.755 -4.602 6.457 1 90.44 48 LYS B O 1
ATOM 1681 N N . MET B 1 49 ? 2.812 -4.078 5.598 1 84.12 49 MET B N 1
ATOM 1682 C CA . MET B 1 49 ? 2.467 -2.664 5.484 1 84.12 49 MET B CA 1
ATOM 1683 C C . MET B 1 49 ? 1.325 -2.463 4.492 1 84.12 49 MET B C 1
ATOM 1685 O O . MET B 1 49 ? 0.503 -1.56 4.66 1 84.12 49 MET B O 1
ATOM 1689 N N . MET B 1 50 ? 1.291 -3.303 3.572 1 86.06 50 MET B N 1
ATOM 1690 C CA . MET B 1 50 ? 0.267 -3.191 2.539 1 86.06 50 MET B CA 1
ATOM 1691 C C . MET B 1 50 ? -0.899 -4.133 2.824 1 86.06 50 MET B C 1
ATOM 1693 O O . MET B 1 50 ? -1.906 -4.113 2.113 1 86.06 50 MET B O 1
ATOM 1697 N N . GLY B 1 51 ? -0.803 -4.926 3.789 1 89.5 51 GLY B N 1
ATOM 1698 C CA . GLY B 1 51 ? -1.771 -5.973 4.082 1 89.5 51 GLY B CA 1
ATOM 1699 C C . GLY B 1 51 ? -1.14 -7.34 4.25 1 89.5 51 GLY B C 1
ATOM 1700 O O . GLY B 1 51 ? 0.052 -7.516 3.986 1 89.5 51 GLY B O 1
ATOM 1701 N N . ASP B 1 52 ? -1.961 -8.305 4.676 1 94.12 52 ASP B N 1
ATOM 1702 C CA . ASP B 1 52 ? -1.521 -9.68 4.867 1 94.12 52 ASP B CA 1
ATOM 1703 C C . ASP B 1 52 ? -1.565 -10.461 3.555 1 94.12 52 ASP B C 1
ATOM 1705 O O . ASP B 1 52 ? -2.096 -9.969 2.555 1 94.12 52 ASP B O 1
ATOM 1709 N N . GLY B 1 53 ? -0.867 -11.602 3.52 1 97.75 53 GLY B N 1
ATOM 1710 C CA . GLY B 1 53 ? -0.872 -12.383 2.291 1 97.75 53 GLY B CA 1
ATOM 1711 C C . GLY B 1 53 ? 0.132 -13.516 2.303 1 97.75 53 GLY B C 1
ATOM 1712 O O . GLY B 1 53 ? 0.355 -14.148 3.338 1 97.75 53 GLY B O 1
ATOM 1713 N N . TYR B 1 54 ? 0.597 -13.875 1.106 1 98.81 54 TYR B N 1
ATOM 1714 C CA . TYR B 1 54 ? 1.549 -14.961 0.888 1 98.81 54 TYR B CA 1
ATOM 1715 C C . TYR B 1 54 ? 2.367 -14.719 -0.374 1 98.81 54 TYR B C 1
ATOM 1717 O O . TYR B 1 54 ? 2.168 -13.727 -1.073 1 98.81 54 TYR B O 1
ATOM 1725 N N . ALA B 1 55 ? 3.299 -15.648 -0.566 1 98.94 55 ALA B N 1
ATOM 1726 C CA . ALA B 1 55 ? 4.184 -15.477 -1.714 1 98.94 55 ALA B CA 1
ATOM 1727 C C . ALA B 1 55 ? 4.672 -16.828 -2.238 1 98.94 55 ALA B C 1
ATOM 1729 O O . ALA B 1 55 ? 4.508 -17.844 -1.575 1 98.94 55 ALA B O 1
ATOM 1730 N N . VAL B 1 56 ? 5.141 -16.766 -3.441 1 98.94 56 VAL B N 1
ATOM 1731 C CA . VAL B 1 56 ? 5.832 -17.891 -4.051 1 98.94 56 VAL B CA 1
ATOM 1732 C C . VAL B 1 56 ? 7.137 -17.422 -4.684 1 98.94 56 VAL B C 1
ATOM 1734 O O . VAL B 1 56 ? 7.164 -16.406 -5.387 1 98.94 56 VAL B O 1
ATOM 1737 N N . GLU B 1 57 ? 8.188 -18.062 -4.301 1 98.88 57 GLU B N 1
ATOM 1738 C CA . GLU B 1 57 ? 9.406 -17.938 -5.09 1 98.88 57 GLU B CA 1
ATOM 1739 C C . GLU B 1 57 ? 9.328 -18.766 -6.371 1 98.88 57 GLU B C 1
ATOM 1741 O O . GLU B 1 57 ? 9.438 -19.984 -6.336 1 98.88 57 GLU B O 1
ATOM 1746 N N . PRO B 1 58 ? 9.25 -18.125 -7.492 1 98.88 58 PRO B N 1
ATOM 1747 C CA . PRO B 1 58 ? 8.852 -18.859 -8.703 1 98.88 58 PRO B CA 1
ATOM 1748 C C . PRO B 1 58 ? 10.016 -19.578 -9.367 1 98.88 58 PRO B C 1
ATOM 1750 O O . PRO B 1 58 ? 11.156 -19.094 -9.32 1 98.88 58 PRO B O 1
ATOM 1753 N N . GLU B 1 59 ? 9.742 -20.625 -9.977 1 98.56 59 GLU B N 1
ATOM 1754 C CA . GLU B 1 59 ? 10.703 -21.391 -10.773 1 98.56 59 GLU B CA 1
ATOM 1755 C C . GLU B 1 59 ? 10.695 -20.938 -12.234 1 98.56 59 GLU B C 1
ATOM 1757 O O . GLU B 1 59 ? 11.656 -21.156 -12.969 1 98.56 59 GLU B O 1
ATOM 1762 N N . ALA B 1 60 ? 9.586 -20.469 -12.609 1 97.94 60 ALA B N 1
ATOM 1763 C CA . ALA B 1 60 ? 9.406 -19.938 -13.953 1 97.94 60 ALA B CA 1
ATOM 1764 C C . ALA B 1 60 ? 8.625 -18.625 -13.914 1 97.94 60 ALA B C 1
ATOM 1766 O O . ALA B 1 60 ? 8.102 -18.234 -12.867 1 97.94 60 ALA B O 1
ATOM 1767 N N . GLY B 1 61 ? 8.508 -17.875 -14.992 1 98.62 61 GLY B N 1
ATOM 1768 C CA . GLY B 1 61 ? 8.031 -16.5 -15.031 1 98.62 61 GLY B CA 1
ATOM 1769 C C . GLY B 1 61 ? 6.531 -16.391 -15.195 1 98.62 61 GLY B C 1
ATOM 1770 O O . GLY B 1 61 ? 5.977 -15.297 -15.203 1 98.62 61 GLY B O 1
ATOM 1771 N N . ASP B 1 62 ? 5.781 -17.578 -15.266 1 98.88 62 ASP B N 1
ATOM 1772 C CA . ASP B 1 62 ? 4.336 -17.531 -15.453 1 98.88 62 ASP B CA 1
ATOM 1773 C C . ASP B 1 62 ? 3.623 -17.156 -14.156 1 98.88 62 ASP B C 1
ATOM 1775 O O . ASP B 1 62 ? 3.896 -17.75 -13.109 1 98.88 62 ASP B O 1
ATOM 1779 N N . VAL B 1 63 ? 2.693 -16.203 -14.266 1 98.94 63 VAL B N 1
ATOM 1780 C CA . VAL B 1 63 ? 1.945 -15.727 -13.109 1 98.94 63 VAL B CA 1
ATOM 1781 C C . VAL B 1 63 ? 0.449 -15.922 -13.344 1 98.94 63 VAL B C 1
ATOM 1783 O O . VAL B 1 63 ? -0.065 -15.594 -14.414 1 98.94 63 VAL B O 1
ATOM 1786 N N . TYR B 1 64 ? -0.229 -16.406 -12.336 1 98.94 64 TYR B N 1
ATOM 1787 C CA . TYR B 1 64 ? -1.639 -16.75 -12.445 1 98.94 64 TYR B CA 1
ATOM 1788 C C . TYR B 1 64 ? -2.469 -16.047 -11.383 1 98.94 64 TYR B C 1
ATOM 1790 O O . TYR B 1 64 ? -1.965 -15.727 -10.305 1 98.94 64 TYR B O 1
ATOM 1798 N N . ALA B 1 65 ? -3.727 -15.789 -11.719 1 98.94 65 ALA B N 1
ATOM 1799 C CA . ALA B 1 65 ? -4.648 -15.188 -10.758 1 98.94 65 ALA B CA 1
ATOM 1800 C C . ALA B 1 65 ? -4.844 -16.094 -9.547 1 98.94 65 ALA B C 1
ATOM 1802 O O . ALA B 1 65 ? -5.188 -17.266 -9.688 1 98.94 65 ALA B O 1
ATOM 1803 N N . PRO B 1 66 ? -4.68 -15.523 -8.391 1 98.94 66 PRO B N 1
ATOM 1804 C CA . PRO B 1 66 ? -4.848 -16.328 -7.18 1 98.94 66 PRO B CA 1
ATOM 1805 C C . PRO B 1 66 ? -6.301 -16.422 -6.723 1 98.94 66 PRO B C 1
ATOM 1807 O O . PRO B 1 66 ? -6.617 -17.156 -5.789 1 98.94 66 PRO B O 1
ATOM 1810 N N . VAL B 1 67 ? -7.113 -15.703 -7.352 1 98.69 67 VAL B N 1
ATOM 1811 C CA . VAL B 1 67 ? -8.547 -15.648 -7.07 1 98.69 67 VAL B CA 1
ATOM 1812 C C . VAL B 1 67 ? -9.312 -15.375 -8.359 1 98.69 67 VAL B C 1
ATOM 1814 O O . VAL B 1 67 ? -8.734 -14.914 -9.352 1 98.69 67 VAL B O 1
ATOM 1817 N N . ALA B 1 68 ? -10.609 -15.727 -8.289 1 98.62 68 ALA B N 1
ATOM 1818 C CA . ALA B 1 68 ? -11.508 -15.227 -9.328 1 98.62 68 ALA B CA 1
ATOM 1819 C C . ALA B 1 68 ? -11.938 -13.797 -9.031 1 98.62 68 ALA B C 1
ATOM 1821 O O . ALA B 1 68 ? -12.125 -13.422 -7.871 1 98.62 68 ALA B O 1
ATOM 1822 N N . GLY B 1 69 ? -12.086 -12.984 -10.141 1 98.56 69 GLY B N 1
ATOM 1823 C CA . GLY B 1 69 ? -12.539 -11.617 -9.938 1 98.56 69 GLY B CA 1
ATOM 1824 C C . GLY B 1 69 ? -12.352 -10.734 -11.156 1 98.56 69 GLY B C 1
ATOM 1825 O O . GLY B 1 69 ? -12.25 -11.234 -12.281 1 98.56 69 GLY B O 1
ATOM 1826 N N . THR B 1 70 ? -12.398 -9.492 -10.875 1 98.62 70 THR B N 1
ATOM 1827 C CA . THR B 1 70 ? -12.234 -8.484 -11.914 1 98.62 70 THR B CA 1
ATOM 1828 C C . THR B 1 70 ? -10.891 -7.773 -11.766 1 98.62 70 THR B C 1
ATOM 1830 O O . THR B 1 70 ? -10.516 -7.371 -10.664 1 98.62 70 THR B O 1
ATOM 1833 N N . VAL B 1 71 ? -10.164 -7.629 -12.867 1 98.44 71 VAL B N 1
ATOM 1834 C CA . VAL B 1 71 ? -8.953 -6.812 -12.875 1 98.44 71 VAL B CA 1
ATOM 1835 C C . VAL B 1 71 ? -9.328 -5.336 -12.766 1 98.44 71 VAL B C 1
ATOM 1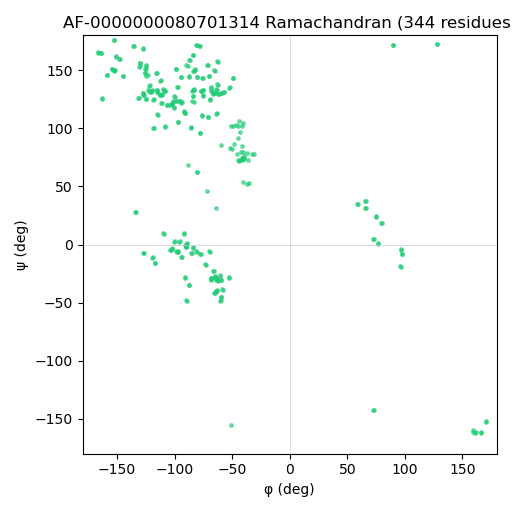837 O O . VAL B 1 71 ? -9.859 -4.75 -13.719 1 98.44 71 VAL B O 1
ATOM 1840 N N . MET B 1 72 ? -9.016 -4.816 -11.641 1 94.5 72 MET B N 1
ATOM 1841 C CA . MET B 1 72 ? -9.43 -3.436 -11.398 1 94.5 72 MET B CA 1
ATOM 1842 C C . MET B 1 72 ? -8.375 -2.455 -11.914 1 94.5 72 MET B C 1
ATOM 1844 O O . MET B 1 72 ? -8.719 -1.36 -12.367 1 94.5 72 MET B O 1
ATOM 1848 N N . SER B 1 73 ? -7.129 -2.834 -11.812 1 92.94 73 SER B N 1
ATOM 1849 C CA . SER B 1 73 ? -6.059 -1.93 -12.211 1 92.94 73 SER B CA 1
ATOM 1850 C C . SER B 1 73 ? -4.773 -2.695 -12.516 1 92.94 73 SER B C 1
ATOM 1852 O O . SER B 1 73 ? -4.543 -3.771 -11.961 1 92.94 73 SER B O 1
ATOM 1854 N N . ILE B 1 74 ? -4.086 -2.191 -13.43 1 96.31 74 ILE B N 1
ATOM 1855 C CA . ILE B 1 74 ? -2.715 -2.586 -13.742 1 96.31 74 ILE B CA 1
ATOM 1856 C C . ILE B 1 74 ? -1.78 -1.393 -13.555 1 96.31 74 ILE B C 1
ATOM 1858 O O . ILE B 1 74 ? -2.018 -0.319 -14.109 1 96.31 74 ILE B O 1
ATOM 1862 N N . PHE B 1 75 ? -0.798 -1.611 -12.734 1 93.56 75 PHE B N 1
ATOM 1863 C CA . PHE B 1 75 ? 0.098 -0.49 -12.477 1 93.56 75 PHE B CA 1
ATOM 1864 C C . PHE B 1 75 ? 0.851 -0.093 -13.742 1 93.56 75 PHE B C 1
ATOM 1866 O O . PHE B 1 75 ? 1.235 -0.953 -14.531 1 93.56 75 PHE B O 1
ATOM 1873 N N . PRO B 1 76 ? 1.193 1.132 -13.891 1 91.5 76 PRO B N 1
ATOM 1874 C CA . PRO B 1 76 ? 1.786 1.616 -15.141 1 91.5 76 PRO B CA 1
ATOM 1875 C C . PRO B 1 76 ? 3.092 0.905 -15.484 1 91.5 76 PRO B C 1
ATOM 1877 O O . PRO B 1 76 ? 3.363 0.644 -16.656 1 91.5 76 PRO B O 1
ATOM 1880 N N . THR B 1 77 ? 3.848 0.477 -14.492 1 94.38 77 THR B N 1
ATOM 1881 C CA . THR B 1 77 ? 5.102 -0.221 -14.75 1 94.38 77 THR B CA 1
ATOM 1882 C C . THR B 1 77 ? 4.871 -1.725 -14.859 1 94.38 77 THR B C 1
ATOM 1884 O O . THR B 1 77 ? 5.828 -2.5 -14.938 1 94.38 77 THR B O 1
ATOM 1887 N N . LYS B 1 78 ? 3.648 -2.162 -14.703 1 97.06 78 LYS B N 1
ATOM 1888 C CA . LYS B 1 78 ? 3.143 -3.498 -15 1 97.06 78 LYS B CA 1
ATOM 1889 C C . LYS B 1 78 ? 3.555 -4.496 -13.922 1 97.06 78 LYS B C 1
ATOM 1891 O O . LYS B 1 78 ? 3.203 -5.676 -14 1 97.06 78 LYS B O 1
ATOM 1896 N N . HIS B 1 79 ? 4.266 -4.062 -12.898 1 97.62 79 HIS B N 1
ATOM 1897 C CA . HIS B 1 79 ? 4.824 -4.988 -11.914 1 97.62 79 HIS B CA 1
ATOM 1898 C C . HIS B 1 79 ? 3.752 -5.48 -10.953 1 97.62 79 HIS B C 1
ATOM 1900 O O . HIS B 1 79 ? 4.004 -6.367 -10.133 1 97.62 79 HIS B O 1
ATOM 1906 N N . ALA B 1 80 ? 2.537 -4.91 -11.016 1 97.19 80 ALA B N 1
ATOM 1907 C CA . ALA B 1 80 ? 1.483 -5.293 -10.078 1 97.19 80 ALA B CA 1
ATOM 1908 C C . ALA B 1 80 ? 0.113 -5.258 -10.75 1 97.19 80 ALA B C 1
ATOM 1910 O O . ALA B 1 80 ? -0.156 -4.391 -11.578 1 97.19 80 ALA B O 1
ATOM 1911 N N . ILE B 1 81 ? -0.764 -6.168 -10.367 1 97.69 81 ILE B N 1
ATOM 1912 C CA . ILE B 1 81 ? -2.135 -6.301 -10.852 1 97.69 81 ILE B CA 1
ATOM 1913 C C . ILE B 1 81 ? -3.098 -6.332 -9.664 1 97.69 81 ILE B C 1
ATOM 1915 O O . ILE B 1 81 ? -2.889 -7.082 -8.703 1 97.69 81 ILE B O 1
ATOM 1919 N N . TYR B 1 82 ? -4.066 -5.52 -9.727 1 95.69 82 TYR B N 1
ATOM 1920 C CA . TYR B 1 82 ? -5.086 -5.434 -8.688 1 95.69 82 TYR B CA 1
ATOM 1921 C C . TYR B 1 82 ? -6.363 -6.145 -9.125 1 95.69 82 TYR B C 1
ATOM 1923 O O . TYR B 1 82 ? -6.938 -5.82 -10.164 1 95.69 82 TYR B O 1
ATOM 1931 N N . ILE B 1 83 ? -6.816 -7.148 -8.375 1 97.44 83 ILE B N 1
ATOM 1932 C CA . ILE B 1 83 ? -8.008 -7.938 -8.656 1 97.44 83 ILE B CA 1
ATOM 1933 C C . ILE B 1 83 ? -9.008 -7.801 -7.504 1 97.44 83 ILE B C 1
ATOM 1935 O O . ILE B 1 83 ? -8.625 -7.883 -6.332 1 97.44 83 ILE B O 1
ATOM 1939 N N . LYS B 1 84 ? -10.195 -7.562 -7.809 1 95.19 84 LYS B N 1
ATOM 1940 C CA . LYS B 1 84 ? -11.266 -7.543 -6.82 1 95.19 84 LYS B CA 1
ATOM 1941 C C . LYS B 1 84 ? -12.219 -8.719 -7.02 1 95.19 84 LYS B C 1
ATOM 1943 O O . LYS B 1 84 ? -12.703 -8.953 -8.133 1 95.19 84 LYS B O 1
ATOM 1948 N N . THR B 1 85 ? -12.508 -9.469 -5.941 1 96.25 85 THR B N 1
ATOM 1949 C CA . THR B 1 85 ? -13.406 -10.609 -6.016 1 96.25 85 THR B CA 1
ATOM 1950 C C . THR B 1 85 ? -14.867 -10.148 -5.969 1 96.25 85 THR B C 1
ATOM 1952 O O . THR B 1 85 ? -15.141 -8.984 -5.676 1 96.25 85 THR B O 1
ATOM 1955 N N . ASP B 1 86 ? -15.758 -11.055 -6.203 1 93.81 86 ASP B N 1
ATOM 1956 C CA . ASP B 1 86 ? -17.188 -10.75 -6.137 1 93.81 86 ASP B CA 1
ATOM 1957 C C . ASP B 1 86 ? -17.609 -10.383 -4.715 1 93.81 86 ASP B C 1
ATOM 1959 O O . ASP B 1 86 ? -18.562 -9.625 -4.52 1 93.81 86 ASP B O 1
ATOM 1963 N N . ASP B 1 87 ? -16.891 -10.898 -3.756 1 89.69 87 ASP B N 1
ATOM 1964 C CA . ASP B 1 87 ? -17.203 -10.617 -2.357 1 89.69 87 ASP B CA 1
ATOM 1965 C C . ASP B 1 87 ? -16.422 -9.398 -1.855 1 89.69 87 ASP B C 1
ATOM 1967 O O . ASP B 1 87 ? -16.25 -9.227 -0.648 1 89.69 87 ASP B O 1
ATOM 1971 N N . ASP B 1 88 ? -15.773 -8.672 -2.719 1 89 88 ASP B N 1
ATOM 1972 C CA . ASP B 1 88 ? -15.164 -7.371 -2.467 1 89 88 ASP B CA 1
ATOM 1973 C C . ASP B 1 88 ? -13.82 -7.52 -1.756 1 89 88 ASP B C 1
ATOM 1975 O O . ASP B 1 88 ? -13.359 -6.59 -1.091 1 89 88 ASP B O 1
ATOM 1979 N N . VAL B 1 89 ? -13.289 -8.719 -1.842 1 92.06 89 VAL B N 1
ATOM 1980 C CA . VAL B 1 89 ? -11.914 -8.867 -1.373 1 92.06 89 VAL B CA 1
ATOM 1981 C C . VAL B 1 89 ? -10.953 -8.266 -2.395 1 92.06 89 VAL B C 1
ATOM 1983 O O . VAL B 1 89 ? -11.055 -8.539 -3.592 1 92.06 89 VAL B O 1
ATOM 1986 N N . GLU B 1 90 ? -10.07 -7.387 -1.921 1 92.75 90 GLU B N 1
ATOM 1987 C CA . GLU B 1 90 ? -9.094 -6.73 -2.781 1 92.75 90 GLU B CA 1
ATOM 1988 C C . GLU B 1 90 ? -7.734 -7.426 -2.707 1 92.75 90 GLU B C 1
ATOM 1990 O O . GLU B 1 90 ? -7.152 -7.551 -1.627 1 92.75 90 GLU B O 1
ATOM 1995 N N . VAL B 1 91 ? -7.27 -7.828 -3.887 1 96.75 91 VAL B N 1
ATOM 1996 C CA . VAL B 1 91 ? -6.062 -8.641 -3.969 1 96.75 91 VAL B CA 1
ATOM 1997 C C . VAL B 1 91 ? -5.047 -7.973 -4.895 1 96.75 91 VAL B C 1
ATOM 1999 O O . VAL B 1 91 ? -5.363 -7.66 -6.047 1 96.75 91 VAL B O 1
ATOM 2002 N N . LEU B 1 92 ? -3.877 -7.75 -4.402 1 97.12 92 LEU B N 1
ATOM 2003 C CA . LEU B 1 92 ? -2.752 -7.262 -5.191 1 97.12 92 LEU B CA 1
ATOM 2004 C C . LEU B 1 92 ? -1.771 -8.391 -5.5 1 97.12 92 LEU B C 1
ATOM 2006 O O . LEU B 1 92 ? -1.333 -9.102 -4.59 1 97.12 92 LEU B O 1
ATOM 2010 N N . VAL B 1 93 ? -1.552 -8.648 -6.75 1 98.75 93 VAL B N 1
ATOM 2011 C CA . VAL B 1 93 ? -0.488 -9.547 -7.184 1 98.75 93 VAL B CA 1
ATOM 2012 C C . VAL B 1 93 ? 0.748 -8.734 -7.574 1 98.75 93 VAL B C 1
ATOM 2014 O O . VAL B 1 93 ? 0.762 -8.07 -8.617 1 98.75 93 VAL B O 1
ATOM 2017 N N . HIS B 1 94 ? 1.718 -8.742 -6.781 1 98.19 94 HIS B N 1
ATOM 2018 C CA . HIS B 1 94 ? 2.969 -8.016 -6.969 1 98.19 94 HIS B CA 1
ATOM 2019 C C . HIS B 1 94 ? 4.066 -8.938 -7.492 1 98.19 94 HIS B C 1
ATOM 2021 O O . HIS B 1 94 ? 4.332 -9.984 -6.906 1 98.19 94 HIS B O 1
ATOM 2027 N N . MET B 1 95 ? 4.715 -8.57 -8.57 1 98.75 95 MET B N 1
ATOM 2028 C CA . MET B 1 95 ? 5.656 -9.453 -9.25 1 98.75 95 MET B CA 1
ATOM 2029 C C . MET B 1 95 ? 7.09 -8.984 -9.047 1 98.75 95 MET B C 1
ATOM 2031 O O . MET B 1 95 ? 7.531 -8.023 -9.688 1 98.75 95 MET B O 1
ATOM 2035 N N . GLY B 1 96 ? 7.738 -9.672 -8.141 1 98 96 GLY B N 1
ATOM 2036 C CA . GLY B 1 96 ? 9.094 -9.305 -7.777 1 98 96 GLY B CA 1
ATOM 2037 C C . GLY B 1 96 ? 9.164 -8.297 -6.645 1 98 96 GLY B C 1
ATOM 2038 O O . GLY B 1 96 ? 8.125 -7.844 -6.148 1 98 96 GLY B O 1
ATOM 2039 N N . ILE B 1 97 ? 10.398 -8.078 -6.18 1 96.25 97 ILE B N 1
ATOM 2040 C CA . ILE B 1 97 ? 10.672 -7.109 -5.121 1 96.25 97 ILE B CA 1
ATOM 2041 C C . ILE B 1 97 ? 11.484 -5.949 -5.684 1 96.25 97 ILE B C 1
ATOM 2043 O O . ILE B 1 97 ? 12.5 -6.16 -6.363 1 96.25 97 ILE B O 1
ATOM 2047 N N . ASP B 1 98 ? 11.031 -4.738 -5.453 1 93.12 98 ASP B N 1
ATOM 2048 C CA . ASP B 1 98 ? 11.695 -3.521 -5.902 1 93.12 98 ASP B CA 1
ATOM 2049 C C . ASP B 1 98 ? 11.695 -3.424 -7.426 1 93.12 98 ASP B C 1
ATOM 2051 O O . ASP B 1 98 ? 12.609 -2.854 -8.023 1 93.12 98 ASP B O 1
ATOM 2055 N N . THR B 1 99 ? 10.68 -3.965 -8.031 1 96.25 99 THR B N 1
ATOM 2056 C CA . THR B 1 99 ? 10.727 -4.074 -9.484 1 96.25 99 THR B CA 1
ATOM 2057 C C . THR B 1 99 ? 10.055 -2.871 -10.133 1 96.25 99 THR B C 1
ATOM 2059 O O . THR B 1 99 ? 10.18 -2.662 -11.344 1 96.25 99 THR B O 1
ATOM 2062 N N . VAL B 1 100 ? 9.375 -2.07 -9.336 1 92.56 100 VAL B N 1
ATOM 2063 C CA . VAL B 1 100 ? 8.805 -0.83 -9.852 1 92.56 100 VAL B CA 1
ATOM 2064 C C . VAL B 1 100 ? 9.891 -0.021 -10.555 1 92.56 100 VAL B C 1
ATOM 2066 O O . VAL B 1 100 ? 9.609 0.677 -11.539 1 92.56 100 VAL B O 1
ATOM 2069 N N . GLU B 1 101 ? 11.047 -0.154 -10.188 1 90.69 101 GLU B N 1
ATOM 2070 C CA . GLU B 1 101 ? 12.195 0.597 -10.688 1 90.69 101 GLU B CA 1
ATOM 2071 C C . GLU B 1 101 ? 12.578 0.15 -12.094 1 90.69 101 GLU B C 1
ATOM 2073 O O . GLU B 1 101 ? 13.336 0.837 -12.789 1 90.69 101 GLU B O 1
ATOM 2078 N N . LEU B 1 102 ? 12.141 -0.99 -12.539 1 94.56 102 LEU B N 1
ATOM 2079 C CA . LEU B 1 102 ? 12.547 -1.548 -13.82 1 94.56 102 LEU B CA 1
ATOM 2080 C C . LEU B 1 102 ? 11.609 -1.087 -14.938 1 94.56 102 LEU B C 1
ATOM 2082 O O . LEU B 1 102 ? 11.758 -1.501 -16.094 1 94.56 102 LEU B O 1
ATOM 2086 N N . ASP B 1 103 ? 10.609 -0.344 -14.641 1 92 103 ASP B N 1
ATOM 2087 C CA . ASP B 1 103 ? 9.781 0.424 -15.562 1 92 103 ASP B CA 1
ATOM 2088 C C . ASP B 1 103 ? 9.125 -0.485 -16.609 1 92 103 ASP B C 1
ATOM 2090 O O . ASP B 1 103 ? 9.133 -0.175 -17.797 1 92 103 ASP B O 1
ATOM 2094 N N . GLY B 1 104 ? 8.789 -1.586 -16.266 1 95.5 104 GLY B N 1
ATOM 2095 C CA . GLY B 1 104 ? 7.938 -2.428 -17.094 1 95.5 104 GLY B CA 1
ATOM 2096 C C . GLY B 1 104 ? 8.711 -3.422 -17.938 1 95.5 104 GLY B C 1
ATOM 2097 O O . GLY B 1 104 ? 8.133 -4.367 -18.469 1 95.5 104 GLY B O 1
ATOM 2098 N N . ALA B 1 105 ? 9.984 -3.418 -17.938 1 94.56 105 ALA B N 1
ATOM 2099 C CA . ALA B 1 105 ? 10.812 -4.156 -18.891 1 94.56 105 ALA B CA 1
ATOM 2100 C C . ALA B 1 105 ? 10.641 -5.664 -18.703 1 94.56 105 ALA B C 1
ATOM 2102 O O . ALA B 1 105 ? 10.461 -6.395 -19.688 1 94.56 105 ALA B O 1
ATOM 2103 N N . PRO B 1 106 ? 10.594 -6.184 -17.531 1 98.31 106 PRO B N 1
ATOM 2104 C CA . PRO B 1 106 ? 10.562 -7.641 -17.359 1 98.31 106 PRO B CA 1
ATOM 2105 C C . PRO B 1 106 ? 9.156 -8.219 -17.484 1 98.31 106 PRO B C 1
ATOM 2107 O O . PRO B 1 106 ? 8.984 -9.438 -17.438 1 98.31 106 PRO B O 1
ATOM 2110 N N . PHE B 1 107 ? 8.164 -7.371 -17.656 1 98.75 107 PHE B N 1
ATOM 2111 C CA . PHE B 1 107 ? 6.805 -7.848 -17.438 1 98.75 107 PHE B CA 1
ATOM 2112 C C . PHE B 1 107 ? 6.004 -7.824 -18.734 1 98.75 107 PHE B C 1
ATOM 2114 O O . PHE B 1 107 ? 6.035 -6.84 -19.469 1 98.75 107 PHE B O 1
ATOM 2121 N N . ASN B 1 108 ? 5.324 -8.898 -19 1 98.62 108 ASN B N 1
ATOM 2122 C CA . ASN B 1 108 ? 4.297 -8.992 -20.016 1 98.62 108 ASN B CA 1
ATOM 2123 C C . ASN B 1 108 ? 2.936 -9.336 -19.422 1 98.62 108 ASN B C 1
ATOM 2125 O O . ASN B 1 108 ? 2.66 -10.5 -19.125 1 98.62 108 ASN B O 1
ATOM 2129 N N . VAL B 1 109 ? 2.092 -8.391 -19.25 1 98.81 109 VAL B N 1
ATOM 2130 C CA . VAL B 1 109 ? 0.763 -8.609 -18.688 1 98.81 109 VAL B CA 1
ATOM 2131 C C . VAL B 1 109 ? -0.191 -9.078 -19.781 1 98.81 109 VAL B C 1
ATOM 2133 O O . VAL B 1 109 ? -0.274 -8.469 -20.844 1 98.81 109 VAL B O 1
ATOM 2136 N N . THR B 1 110 ? -0.969 -10.125 -19.516 1 98.62 110 THR B N 1
ATOM 2137 C CA . THR B 1 110 ? -1.767 -10.773 -20.547 1 98.62 110 THR B CA 1
ATOM 2138 C C . THR B 1 110 ? -3.254 -10.5 -20.344 1 98.62 110 THR B C 1
ATOM 2140 O O . THR B 1 110 ? -4.102 -11.125 -20.969 1 98.62 110 THR B O 1
ATOM 2143 N N . VAL B 1 111 ? -3.633 -9.609 -19.438 1 98.81 111 VAL B N 1
ATOM 2144 C CA . VAL B 1 111 ? -5.008 -9.203 -19.172 1 98.81 111 VAL B CA 1
ATOM 2145 C C . VAL B 1 111 ? -5.121 -7.684 -19.234 1 98.81 111 VAL B C 1
ATOM 2147 O O . VAL B 1 111 ? -4.105 -6.98 -19.266 1 98.81 111 VAL B O 1
ATOM 2150 N N . ALA B 1 112 ? -6.387 -7.199 -19.25 1 98.38 112 ALA B N 1
ATOM 2151 C CA . ALA B 1 112 ? -6.672 -5.766 -19.266 1 98.38 112 ALA B CA 1
ATOM 2152 C C . ALA B 1 112 ? -7.582 -5.375 -18.109 1 98.38 112 ALA B C 1
ATOM 2154 O O . ALA B 1 112 ? -8.289 -6.223 -17.547 1 98.38 112 ALA B O 1
ATOM 2155 N N . GLU B 1 113 ? -7.457 -4.164 -17.734 1 97.31 113 GLU B N 1
ATOM 2156 C CA . GLU B 1 113 ? -8.414 -3.658 -16.766 1 97.31 113 GLU B CA 1
ATOM 2157 C C . GLU B 1 113 ? -9.852 -3.912 -17.219 1 97.31 113 GLU B C 1
ATOM 2159 O O . GLU B 1 113 ? -10.18 -3.736 -18.391 1 97.31 113 GLU B O 1
ATOM 2164 N N . GLY B 1 114 ? -10.641 -4.371 -16.281 1 97.69 114 GLY B N 1
ATOM 2165 C CA . GLY B 1 114 ? -12.023 -4.695 -16.578 1 97.69 114 GLY B CA 1
ATOM 2166 C C . GLY B 1 114 ? -12.242 -6.164 -16.891 1 97.69 114 GLY B C 1
ATOM 2167 O O . GLY B 1 114 ? -13.375 -6.648 -16.859 1 97.69 114 GLY B O 1
ATOM 2168 N N . ASP B 1 115 ? -11.195 -6.895 -17.234 1 98.69 115 ASP B N 1
ATOM 2169 C CA . ASP B 1 115 ? -11.32 -8.312 -17.547 1 98.69 115 ASP B CA 1
ATOM 2170 C C . ASP B 1 115 ? -11.797 -9.094 -16.312 1 98.69 115 ASP B C 1
ATOM 2172 O O . ASP B 1 115 ? -11.367 -8.828 -15.195 1 98.69 115 ASP B O 1
ATOM 2176 N N . GLN B 1 116 ? -12.672 -9.984 -16.531 1 98.69 116 GLN B N 1
ATOM 2177 C CA . GLN B 1 116 ? -12.969 -11.016 -15.547 1 98.69 116 GLN B CA 1
ATOM 2178 C C . GLN B 1 116 ? -12.008 -12.195 -15.68 1 98.69 116 GLN B C 1
ATOM 2180 O O . GLN B 1 116 ? -11.75 -12.672 -16.781 1 98.69 116 GLN B O 1
ATOM 2185 N N . VAL B 1 117 ? -11.508 -12.586 -14.602 1 98.81 117 VAL B N 1
ATOM 2186 C CA . VAL B 1 117 ? -10.609 -13.734 -14.625 1 98.81 117 VAL B CA 1
ATOM 2187 C C . VAL B 1 117 ? -11.094 -14.797 -13.641 1 98.81 117 VAL B C 1
ATOM 2189 O O . VAL B 1 117 ? -11.703 -14.469 -12.617 1 98.81 117 VAL B O 1
ATOM 2192 N N . SER B 1 118 ? -10.867 -16.016 -13.953 1 98.62 118 SER B N 1
ATOM 2193 C CA . SER B 1 118 ? -10.977 -17.125 -13.008 1 98.62 118 SER B CA 1
ATOM 2194 C C . SER B 1 118 ? -9.68 -17.328 -12.242 1 98.62 118 SER B C 1
ATOM 2196 O O . SER B 1 118 ? -8.609 -16.922 -12.695 1 98.62 118 SER B O 1
ATOM 2198 N N . ALA B 1 119 ? -9.836 -18 -11.078 1 98.31 119 ALA B N 1
ATOM 2199 C CA . ALA B 1 119 ? -8.602 -18.469 -10.445 1 98.31 119 ALA B CA 1
ATOM 2200 C C . ALA B 1 119 ? -7.836 -19.406 -11.375 1 98.31 119 ALA B C 1
ATOM 2202 O O . ALA B 1 119 ? -8.43 -20.281 -12.016 1 98.31 119 ALA B O 1
ATOM 2203 N N . GLY B 1 120 ? -6.559 -19.125 -11.531 1 98.56 120 GLY B N 1
ATOM 2204 C CA . GLY B 1 120 ? -5.75 -19.969 -12.391 1 98.56 120 GLY B CA 1
ATOM 2205 C C . GLY B 1 120 ? -5.578 -19.422 -13.789 1 98.56 120 GLY B C 1
ATOM 2206 O O . GLY B 1 120 ? -4.797 -19.953 -14.578 1 98.56 120 GLY B O 1
ATOM 2207 N N . THR B 1 121 ? -6.293 -18.359 -14.109 1 98.81 121 THR B N 1
ATOM 2208 C CA . THR B 1 121 ? -6.039 -17.688 -15.375 1 98.81 121 THR B CA 1
ATOM 2209 C C . THR B 1 121 ? -4.645 -17.062 -15.383 1 98.81 121 THR B C 1
ATOM 2211 O O . THR B 1 121 ? -4.25 -16.391 -14.43 1 98.81 121 THR B O 1
ATOM 2214 N N . GLN B 1 122 ? -3.877 -17.312 -16.422 1 98.88 122 GLN B N 1
ATOM 2215 C CA . GLN B 1 122 ? -2.59 -16.625 -16.531 1 98.88 122 GLN B CA 1
ATOM 2216 C C . GLN B 1 122 ? -2.773 -15.133 -16.734 1 98.88 122 GLN B C 1
ATOM 2218 O O . GLN B 1 122 ? -3.482 -14.711 -17.656 1 98.88 122 GLN B O 1
ATOM 2223 N N . VAL B 1 123 ? -2.047 -14.359 -15.898 1 98.94 123 VAL B N 1
ATOM 2224 C CA . VAL B 1 123 ? -2.299 -12.922 -15.961 1 98.94 123 VAL B CA 1
ATOM 2225 C C . VAL B 1 123 ? -1.036 -12.195 -16.422 1 98.94 123 VAL B C 1
ATOM 2227 O O . VAL B 1 123 ? -1.096 -11.039 -16.828 1 98.94 123 VAL B O 1
ATOM 2230 N N . ALA B 1 124 ? 0.102 -12.875 -16.359 1 98.94 124 ALA B N 1
ATOM 2231 C CA . ALA B 1 124 ? 1.349 -12.242 -16.781 1 98.94 124 ALA B CA 1
ATOM 2232 C C . ALA B 1 124 ? 2.459 -13.273 -16.953 1 98.94 124 ALA B C 1
ATOM 2234 O O . ALA B 1 124 ? 2.305 -14.43 -16.562 1 98.94 124 ALA B O 1
ATOM 2235 N N . THR B 1 125 ? 3.504 -12.844 -17.609 1 98.88 125 THR B N 1
ATOM 2236 C CA . THR B 1 125 ? 4.805 -13.508 -17.562 1 98.88 125 THR B CA 1
ATOM 2237 C C . THR B 1 125 ? 5.891 -12.531 -17.125 1 98.88 125 THR B C 1
ATOM 2239 O O . THR B 1 125 ? 5.832 -11.344 -17.438 1 98.88 125 THR B O 1
ATOM 2242 N N . VAL B 1 126 ? 6.844 -13.086 -16.375 1 98.88 126 VAL B N 1
ATOM 2243 C CA . VAL B 1 126 ? 7.965 -12.305 -15.859 1 98.88 126 VAL B CA 1
ATOM 2244 C C . VAL B 1 126 ? 9.281 -12.883 -16.375 1 98.88 126 VAL B C 1
ATOM 2246 O O . VAL B 1 126 ? 9.492 -14.102 -16.328 1 98.88 126 VAL B O 1
ATOM 2249 N N . ASP B 1 127 ? 10.07 -11.984 -16.875 1 98.81 127 ASP B N 1
ATOM 2250 C CA . ASP B 1 127 ? 11.438 -12.383 -17.188 1 98.81 127 ASP B CA 1
ATOM 2251 C C . ASP B 1 127 ? 12.297 -12.453 -15.93 1 98.81 127 ASP B C 1
ATOM 2253 O O . ASP B 1 127 ? 12.906 -11.453 -15.539 1 98.81 127 ASP B O 1
ATOM 2257 N N . LEU B 1 128 ? 12.422 -13.648 -15.367 1 98.62 128 LEU B N 1
ATOM 2258 C CA . LEU B 1 128 ? 13.109 -13.812 -14.094 1 98.62 128 LEU B CA 1
ATOM 2259 C C . LEU B 1 128 ? 14.602 -13.539 -14.234 1 98.62 128 LEU B C 1
ATOM 2261 O O . LEU B 1 128 ? 15.25 -13.086 -13.289 1 98.62 128 LEU B O 1
ATOM 2265 N N . ASP B 1 129 ? 15.172 -13.812 -15.391 1 98.19 129 ASP B N 1
ATOM 2266 C CA . ASP B 1 129 ? 16.578 -13.523 -15.625 1 98.19 129 ASP B CA 1
ATOM 2267 C C . ASP B 1 129 ? 16.859 -12.023 -15.57 1 98.19 129 ASP B C 1
ATOM 2269 O O . ASP B 1 129 ? 17.891 -11.602 -15.039 1 98.19 129 ASP B O 1
ATOM 2273 N N . GLN B 1 130 ? 15.969 -11.281 -16.125 1 98.31 130 GLN B N 1
ATOM 2274 C CA . GLN B 1 130 ? 16.125 -9.828 -16.047 1 98.31 130 GLN B CA 1
ATOM 2275 C C . GLN B 1 130 ? 16.062 -9.336 -14.609 1 98.31 130 GLN B C 1
ATOM 2277 O O . GLN B 1 130 ? 16.812 -8.43 -14.227 1 98.31 130 GLN B O 1
ATOM 2282 N N . LEU B 1 131 ? 15.172 -9.914 -13.781 1 98.31 131 LEU B N 1
ATOM 2283 C CA . LEU B 1 131 ? 15.125 -9.547 -12.367 1 98.31 131 LEU B CA 1
ATOM 2284 C C . LEU B 1 131 ? 16.453 -9.852 -11.695 1 98.31 131 LEU B C 1
ATOM 2286 O O . LEU B 1 131 ? 17.016 -9 -11 1 98.31 131 LEU B O 1
ATOM 2290 N N . THR B 1 132 ? 16.938 -11.039 -11.922 1 97.62 132 THR B N 1
ATOM 2291 C CA . THR B 1 132 ? 18.188 -11.469 -11.32 1 97.62 132 THR B CA 1
ATOM 2292 C C . THR B 1 132 ? 19.344 -10.555 -11.734 1 97.62 132 THR B C 1
ATOM 2294 O O . THR B 1 132 ? 20.125 -10.109 -10.898 1 97.62 132 THR B O 1
ATOM 2297 N N . SER B 1 133 ? 19.391 -10.25 -12.977 1 98 133 SER B N 1
ATOM 2298 C CA . SER B 1 133 ? 20.469 -9.414 -13.516 1 98 133 SER B CA 1
ATOM 2299 C C . SER B 1 133 ? 20.422 -8.008 -12.922 1 98 133 SER B C 1
ATOM 2301 O O . SER B 1 133 ? 21.469 -7.367 -12.758 1 98 133 SER B O 1
ATOM 2303 N N . ALA B 1 134 ? 19.266 -7.578 -12.594 1 97.5 134 ALA B N 1
ATOM 2304 C CA . ALA B 1 134 ? 19.094 -6.23 -12.055 1 97.5 134 ALA B CA 1
ATOM 2305 C C . ALA B 1 134 ? 19.219 -6.23 -10.531 1 97.5 134 ALA B C 1
ATOM 2307 O O . ALA B 1 134 ? 19.078 -5.184 -9.891 1 97.5 134 ALA B O 1
ATOM 2308 N N . GLY B 1 135 ? 19.438 -7.41 -9.938 1 97.62 135 GLY B N 1
ATOM 2309 C CA . GLY B 1 135 ? 19.578 -7.516 -8.5 1 97.62 135 GLY B CA 1
ATOM 2310 C C . GLY B 1 135 ? 18.266 -7.398 -7.758 1 97.62 135 GLY B C 1
ATOM 2311 O O . GLY B 1 135 ? 18.219 -6.953 -6.609 1 97.62 135 GLY B O 1
ATOM 2312 N N . LYS B 1 136 ? 17.141 -7.707 -8.398 1 97.62 136 LYS B N 1
ATOM 2313 C CA . LYS B 1 136 ? 15.812 -7.621 -7.809 1 97.62 136 LYS B CA 1
ATOM 2314 C C . LYS B 1 136 ? 15.336 -8.984 -7.328 1 97.62 136 LYS B C 1
ATOM 2316 O O . LYS B 1 136 ? 15.758 -10.016 -7.852 1 97.62 136 LYS B O 1
ATOM 2321 N N . GLY B 1 137 ? 14.492 -9 -6.293 1 97.94 137 GLY B N 1
ATOM 2322 C CA . GLY B 1 137 ? 13.883 -10.234 -5.836 1 97.94 137 GLY B CA 1
ATOM 2323 C C . GLY B 1 137 ? 12.836 -10.781 -6.797 1 97.94 137 GLY B C 1
ATOM 2324 O O . GLY B 1 137 ? 12.172 -10.016 -7.492 1 97.94 137 GLY B O 1
ATOM 2325 N N . LYS B 1 138 ? 12.617 -12.109 -6.746 1 98.62 138 LYS B N 1
ATOM 2326 C CA . LYS B 1 138 ? 11.758 -12.75 -7.734 1 98.62 138 LYS B CA 1
ATOM 2327 C C . LYS B 1 138 ? 10.391 -13.086 -7.145 1 98.62 138 LYS B C 1
ATOM 2329 O O . LYS B 1 138 ? 9.469 -13.438 -7.879 1 98.62 138 LYS B O 1
ATOM 2334 N N . SER B 1 139 ? 10.195 -12.875 -5.902 1 98.81 139 SER B N 1
ATOM 2335 C CA . SER B 1 139 ? 8.984 -13.336 -5.234 1 98.81 139 SER B CA 1
ATOM 2336 C C . SER B 1 139 ? 7.73 -12.781 -5.902 1 98.81 139 SER B C 1
ATOM 2338 O O . SER B 1 139 ? 7.668 -11.586 -6.223 1 98.81 139 SER B O 1
ATOM 2340 N N . ILE B 1 140 ? 6.789 -13.625 -6.18 1 98.94 140 ILE B N 1
ATOM 2341 C CA . ILE B 1 140 ? 5.438 -13.219 -6.547 1 98.94 140 ILE B CA 1
ATOM 2342 C C . ILE B 1 140 ? 4.566 -13.133 -5.297 1 98.94 140 ILE B C 1
ATOM 2344 O O . ILE B 1 140 ? 4.262 -14.148 -4.672 1 98.94 140 ILE B O 1
ATOM 2348 N N . VAL B 1 141 ? 4.148 -11.938 -4.938 1 98.81 141 VAL B N 1
ATOM 2349 C CA . VAL B 1 141 ? 3.492 -11.711 -3.652 1 98.81 141 VAL B CA 1
ATOM 2350 C C . VAL B 1 141 ? 2.006 -11.445 -3.873 1 98.81 141 VAL B C 1
ATOM 2352 O O . VAL B 1 141 ? 1.633 -10.688 -4.777 1 98.81 141 VAL B O 1
ATOM 2355 N N . VAL B 1 142 ? 1.183 -12.102 -3.137 1 98.81 142 VAL B N 1
ATOM 2356 C CA . VAL B 1 142 ? -0.258 -11.875 -3.08 1 98.81 142 VAL B CA 1
ATOM 2357 C C . VAL B 1 142 ? -0.62 -11.18 -1.771 1 98.81 142 VAL B C 1
ATOM 2359 O O . VAL B 1 142 ? -0.366 -11.703 -0.687 1 98.81 142 VAL B O 1
ATOM 2362 N N . VAL B 1 143 ? -1.183 -10.023 -1.931 1 97.12 143 VAL B N 1
ATOM 2363 C CA . VAL B 1 143 ? -1.489 -9.211 -0.759 1 97.12 143 VAL B CA 1
ATOM 2364 C C . VAL B 1 143 ? -2.982 -8.891 -0.725 1 97.12 143 VAL B C 1
ATOM 2366 O O . VAL B 1 143 ? -3.566 -8.508 -1.742 1 97.12 143 VAL B O 1
ATOM 2369 N N . PHE B 1 144 ? -3.598 -9.078 0.419 1 95.06 144 PHE B N 1
ATOM 2370 C CA . PHE B 1 144 ? -4.965 -8.633 0.663 1 95.06 144 PHE B CA 1
ATOM 2371 C C . PHE B 1 144 ? -4.984 -7.234 1.264 1 95.06 144 PHE B C 1
ATOM 2373 O O . PHE B 1 144 ? -4.621 -7.051 2.428 1 95.06 144 PHE B O 1
ATOM 2380 N N . THR B 1 145 ? -5.496 -6.324 0.522 1 90.12 145 THR B N 1
ATOM 2381 C CA . THR B 1 145 ? -5.234 -4.934 0.872 1 90.12 145 THR B CA 1
ATOM 2382 C C . THR B 1 145 ? -6.391 -4.352 1.684 1 90.12 145 THR B C 1
ATOM 2384 O O . THR B 1 145 ? -6.289 -3.244 2.215 1 90.12 145 THR B O 1
ATOM 2387 N N . ASN B 1 146 ? -7.465 -5.07 1.857 1 84.25 146 ASN B N 1
ATOM 2388 C CA . ASN B 1 146 ? -8.594 -4.5 2.588 1 84.25 146 ASN B CA 1
ATOM 2389 C C . ASN B 1 146 ? -9.156 -5.48 3.611 1 84.25 146 ASN B C 1
ATOM 2391 O O . ASN B 1 146 ? -10.359 -5.52 3.844 1 84.25 146 ASN B O 1
ATOM 2395 N N . LEU B 1 147 ? -8.281 -6.344 4.086 1 80.81 147 LEU B N 1
ATOM 2396 C CA . LEU B 1 147 ? -8.781 -7.242 5.117 1 80.81 147 LEU B CA 1
ATOM 2397 C C . LEU B 1 147 ? -9.07 -6.48 6.406 1 80.81 147 LEU B C 1
ATOM 2399 O O . LEU B 1 147 ? -8.242 -5.68 6.852 1 80.81 147 LEU B O 1
ATOM 2403 N N . GLU B 1 148 ? -10.227 -6.633 6.797 1 69.75 148 GLU B N 1
ATOM 2404 C CA . GLU B 1 148 ? -10.641 -6.012 8.055 1 69.75 148 GLU B CA 1
ATOM 2405 C C . GLU B 1 148 ? -10.141 -6.812 9.258 1 69.75 148 GLU B C 1
ATOM 2407 O O . GLU B 1 148 ? -9.703 -7.953 9.109 1 69.75 148 GLU B O 1
ATOM 2412 N N . ASP B 1 149 ? -10.336 -6.18 10.328 1 63.81 149 ASP B N 1
ATOM 2413 C CA . ASP B 1 149 ? -9.859 -6.754 11.586 1 63.81 149 ASP B CA 1
ATOM 2414 C C . ASP B 1 149 ? -10.516 -8.109 11.852 1 63.81 149 ASP B C 1
ATOM 2416 O O . ASP B 1 149 ? -9.891 -9 12.43 1 63.81 149 ASP B O 1
ATOM 2420 N N . PHE B 1 150 ? -11.648 -8.219 11.328 1 59.91 150 PHE B N 1
ATOM 2421 C CA . PHE B 1 150 ? -12.359 -9.445 11.664 1 59.91 150 PHE B CA 1
ATOM 2422 C C . PHE B 1 150 ? -12.148 -10.508 10.594 1 59.91 150 PHE B C 1
ATOM 2424 O O . PHE B 1 150 ? -12.68 -11.617 10.695 1 59.91 150 PHE B O 1
ATOM 2431 N N . SER B 1 151 ? -11.398 -10.156 9.711 1 77.88 151 SER B N 1
ATOM 2432 C CA . SER B 1 151 ? -11.07 -11.133 8.68 1 77.88 151 SER B CA 1
ATOM 2433 C C . SER B 1 151 ? -9.953 -12.062 9.125 1 77.88 151 SER B C 1
ATOM 2435 O O . SER B 1 151 ? -9.188 -11.727 10.031 1 77.88 151 SER B O 1
ATOM 2437 N N . SER B 1 152 ? -10.062 -13.305 8.531 1 89.12 152 SER B N 1
ATOM 2438 C CA . SER B 1 152 ? -9.023 -14.281 8.859 1 89.12 152 SER B CA 1
ATOM 2439 C C . SER B 1 152 ? -8.406 -14.875 7.594 1 89.12 152 SER B C 1
ATOM 2441 O O . SER B 1 152 ? -9.125 -15.219 6.652 1 89.12 152 SER B O 1
ATOM 2443 N N . LEU B 1 153 ? -7.113 -14.883 7.547 1 94.62 153 LEU B N 1
ATOM 2444 C CA . LEU B 1 153 ? -6.336 -15.578 6.523 1 94.62 153 LEU B CA 1
ATOM 2445 C C . LEU B 1 153 ? -5.793 -16.906 7.051 1 94.62 153 LEU B C 1
ATOM 2447 O O . LEU B 1 153 ? -5.066 -16.922 8.047 1 94.62 153 LEU B O 1
ATOM 2451 N N . GLN B 1 154 ? -6.211 -17.938 6.418 1 96 154 GLN B N 1
ATOM 2452 C CA . GLN B 1 154 ? -5.719 -19.266 6.762 1 96 154 GLN B CA 1
ATOM 2453 C C . GLN B 1 154 ? -4.922 -19.875 5.613 1 96 154 GLN B C 1
ATOM 2455 O O . GLN B 1 154 ? -5.488 -20.219 4.566 1 96 154 GLN B O 1
ATOM 2460 N N . LEU B 1 155 ? -3.67 -20.031 5.812 1 97.88 155 LEU B N 1
ATOM 2461 C CA . LEU B 1 155 ? -2.799 -20.656 4.824 1 97.88 155 LEU B CA 1
ATOM 2462 C C . LEU B 1 155 ? -2.561 -22.125 5.156 1 97.88 155 LEU B C 1
ATOM 2464 O O . LEU B 1 155 ? -2.281 -22.469 6.309 1 97.88 155 LEU B O 1
ATOM 2468 N N . THR B 1 156 ? -2.645 -22.953 4.121 1 97.56 156 THR B N 1
ATOM 2469 C CA . THR B 1 156 ? -2.529 -24.391 4.355 1 97.56 156 THR B CA 1
ATOM 2470 C C . THR B 1 156 ? -1.337 -24.969 3.602 1 97.56 156 THR B C 1
ATOM 2472 O O . THR B 1 156 ? -0.945 -26.109 3.832 1 97.56 156 THR B O 1
ATOM 2475 N N . ALA B 1 157 ? -0.766 -24.25 2.73 1 97.06 157 ALA B N 1
ATOM 2476 C CA . ALA B 1 157 ? 0.336 -24.734 1.909 1 97.06 157 ALA B CA 1
ATOM 2477 C C . ALA B 1 157 ? 1.68 -24.5 2.59 1 97.06 157 ALA B C 1
ATOM 2479 O O . ALA B 1 157 ? 1.795 -23.625 3.459 1 97.06 157 ALA B O 1
ATOM 2480 N N . SER B 1 158 ? 2.654 -25.328 2.262 1 96.69 158 SER B N 1
ATOM 2481 C CA . SER B 1 158 ? 4.059 -25.188 2.631 1 96.69 158 SER B CA 1
ATOM 2482 C C . SER B 1 158 ? 4.969 -25.844 1.6 1 96.69 158 SER B C 1
ATOM 2484 O O . SER B 1 158 ? 4.562 -26.781 0.91 1 96.69 158 SER B O 1
ATOM 2486 N N . GLY B 1 159 ? 6.137 -25.281 1.491 1 97.75 159 GLY B N 1
ATOM 2487 C CA . GLY B 1 159 ? 7.094 -25.891 0.578 1 97.75 159 GLY B CA 1
ATOM 2488 C C . GLY B 1 159 ? 6.758 -25.656 -0.882 1 97.75 159 GLY B C 1
ATOM 2489 O O . GLY B 1 159 ? 6.301 -24.562 -1.253 1 97.75 159 GLY B O 1
ATOM 2490 N N . GLN B 1 160 ? 7 -26.656 -1.709 1 98.69 160 GLN B N 1
ATOM 2491 C CA . GLN B 1 160 ? 6.812 -26.531 -3.15 1 98.69 160 GLN B CA 1
ATOM 2492 C C . GLN B 1 160 ? 5.332 -26.578 -3.518 1 98.69 160 GLN B C 1
ATOM 2494 O O . GLN B 1 160 ? 4.59 -27.438 -3.016 1 98.69 160 GLN B O 1
ATOM 2499 N N . VAL B 1 161 ? 4.918 -25.656 -4.359 1 98.81 161 VAL B N 1
ATOM 2500 C CA . VAL B 1 161 ? 3.557 -25.672 -4.883 1 98.81 161 VAL B CA 1
ATOM 2501 C C . VAL B 1 161 ? 3.586 -25.516 -6.402 1 98.81 161 VAL B C 1
ATOM 2503 O O . VAL B 1 161 ? 4.527 -24.953 -6.961 1 98.81 161 VAL B O 1
ATOM 2506 N N . THR B 1 162 ? 2.541 -26.062 -7.047 1 98.69 162 THR B N 1
ATOM 2507 C CA . THR B 1 162 ? 2.268 -25.828 -8.461 1 98.69 162 THR B CA 1
ATOM 2508 C C . THR B 1 162 ? 1.28 -24.672 -8.625 1 98.69 162 THR B C 1
ATOM 2510 O O . THR B 1 162 ? 0.386 -24.484 -7.797 1 98.69 162 THR B O 1
ATOM 2513 N N . HIS B 1 163 ? 1.547 -23.984 -9.656 1 98.62 163 HIS B N 1
ATOM 2514 C CA . HIS B 1 163 ? 0.609 -22.891 -9.883 1 98.62 163 HIS B CA 1
ATOM 2515 C C . HIS B 1 163 ? -0.834 -23.375 -9.812 1 98.62 163 HIS B C 1
ATOM 2517 O O . HIS B 1 163 ? -1.133 -24.5 -10.211 1 98.62 163 HIS B O 1
ATOM 2523 N N . SER B 1 164 ? -1.721 -22.516 -9.25 1 98.75 164 SER B N 1
ATOM 2524 C CA . SER B 1 164 ? -3.168 -22.703 -9.25 1 98.75 164 SER B CA 1
ATOM 2525 C C . SER B 1 164 ? -3.576 -23.812 -8.273 1 98.75 164 SER B C 1
ATOM 2527 O O . SER B 1 164 ? -4.746 -24.203 -8.234 1 98.75 164 SER B O 1
ATOM 2529 N N . ALA B 1 165 ? -2.584 -24.328 -7.535 1 98.69 165 ALA B N 1
ATOM 2530 C CA . ALA B 1 165 ? -2.934 -25.188 -6.41 1 98.69 165 ALA B CA 1
ATOM 2531 C C . ALA B 1 165 ? -3.582 -24.391 -5.285 1 98.69 165 ALA B C 1
ATOM 2533 O O . ALA B 1 165 ? -3.211 -23.234 -5.043 1 98.69 165 ALA B O 1
ATOM 2534 N N . GLU B 1 166 ? -4.539 -24.984 -4.59 1 98.62 166 GLU B N 1
ATOM 2535 C CA . GLU B 1 166 ? -5.129 -24.344 -3.416 1 98.62 166 GLU B CA 1
ATOM 2536 C C . GLU B 1 166 ? -4.09 -24.156 -2.311 1 98.62 166 GLU B C 1
ATOM 2538 O O . GLU B 1 166 ? -3.344 -25.078 -1.99 1 98.62 166 GLU B O 1
ATOM 2543 N N . VAL B 1 167 ? -4.094 -22.953 -1.751 1 98.81 167 VAL B N 1
ATOM 2544 C CA . VAL B 1 167 ? -3.049 -22.703 -0.764 1 98.81 167 VAL B CA 1
ATOM 2545 C C . VAL B 1 167 ? -3.674 -22.188 0.533 1 98.81 167 VAL B C 1
ATOM 2547 O O . VAL B 1 167 ? -2.973 -21.984 1.526 1 98.81 167 VAL B O 1
ATOM 2550 N N . GLY B 1 168 ? -4.957 -21.906 0.572 1 97.88 168 GLY B N 1
ATOM 2551 C CA . GLY B 1 168 ? -5.605 -21.406 1.77 1 97.88 168 GLY B CA 1
ATOM 2552 C C . GLY B 1 168 ? -6.945 -20.75 1.489 1 97.88 168 GLY B C 1
ATOM 2553 O O . GLY B 1 168 ? -7.574 -21.016 0.465 1 97.88 168 GLY B O 1
ATOM 2554 N N . SER B 1 169 ? -7.387 -19.938 2.496 1 96.69 169 SER B N 1
ATOM 2555 C CA . SER B 1 169 ? -8.656 -19.234 2.375 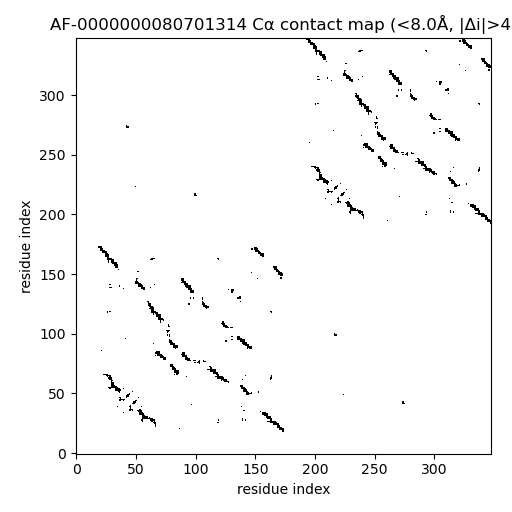1 96.69 169 SER B CA 1
ATOM 2556 C C . SER B 1 169 ? -8.656 -17.953 3.201 1 96.69 169 SER B C 1
ATOM 2558 O O . SER B 1 169 ? -7.879 -17.812 4.148 1 96.69 169 SER B O 1
ATOM 2560 N N . VAL B 1 170 ? -9.391 -17.031 2.709 1 94.94 170 VAL B N 1
ATOM 2561 C CA . VAL B 1 170 ? -9.672 -15.828 3.486 1 94.94 170 VAL B CA 1
ATOM 2562 C C . VA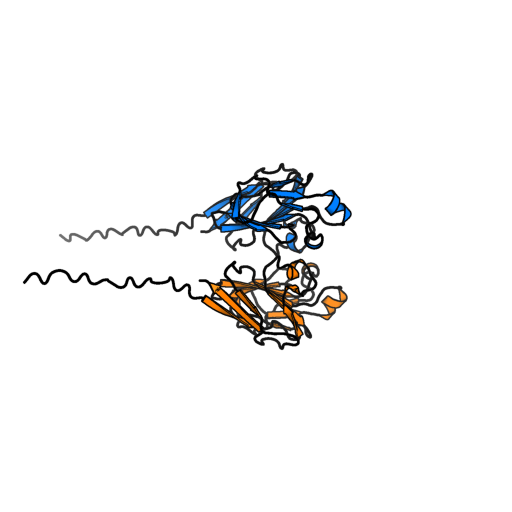L B 1 170 ? -11.164 -15.758 3.809 1 94.94 170 VAL B C 1
ATOM 2564 O O . VAL B 1 170 ? -12.008 -15.992 2.939 1 94.94 170 VAL B O 1
ATOM 2567 N N . THR B 1 171 ? -11.477 -15.516 5.086 1 91.38 171 THR B N 1
ATOM 2568 C CA . THR B 1 171 ? -12.859 -15.398 5.539 1 91.38 171 THR B CA 1
ATOM 2569 C C . THR B 1 171 ? -13.172 -13.961 5.957 1 91.38 171 THR B C 1
ATOM 2571 O O . THR B 1 171 ? -12.438 -13.375 6.754 1 91.38 171 THR B O 1
ATOM 2574 N N . THR B 1 172 ? -14.164 -13.43 5.285 1 83.06 172 THR B N 1
ATOM 2575 C CA . THR B 1 172 ? -14.586 -12.078 5.625 1 83.06 172 THR B CA 1
ATOM 2576 C C . THR B 1 172 ? -15.977 -12.078 6.242 1 83.06 172 THR B C 1
ATOM 2578 O O . THR B 1 172 ? -16.797 -12.961 5.953 1 83.06 172 THR B O 1
ATOM 2581 N N . ASN B 1 173 ? -16.172 -11.203 7.289 1 70 173 ASN B N 1
ATOM 2582 C CA . ASN B 1 173 ? -17.484 -11.102 7.891 1 70 173 ASN B CA 1
ATOM 2583 C C . ASN B 1 173 ? -18.375 -10.117 7.133 1 70 173 ASN B C 1
ATOM 2585 O O . ASN B 1 173 ? -17.938 -9.016 6.805 1 70 173 ASN B O 1
ATOM 2589 N N . SER B 1 174 ? -19.281 -10.461 6.289 1 54.5 174 SER B N 1
ATOM 2590 C CA . SER B 1 174 ? -20.25 -9.586 5.656 1 54.5 174 SER B CA 1
ATOM 2591 C C . SER B 1 174 ? -21.422 -9.273 6.602 1 54.5 174 SER B C 1
ATOM 2593 O O . SER B 1 174 ? -21.766 -10.102 7.449 1 54.5 174 SER B O 1
#

Organism: Aerococcus viridans (strain ATCC 11563 / DSM 20340 / CCUG 4311 / JCM 20461 / NBRC 12219 / NCTC 8251 / M1) (NCBI:txid655812)

Solvent-accessible surface area (backbone atoms only — not comparable to full-atom values): 18425 Å² total; per-residue (Å²): 137,88,82,73,79,78,73,76,74,73,75,72,73,71,72,63,79,74,52,53,64,48,72,43,69,31,29,28,38,27,33,23,43,40,42,55,24,64,72,45,97,40,66,60,50,28,64,33,72,63,29,55,53,28,32,24,44,48,78,58,37,56,30,27,30,35,42,48,28,31,27,70,40,64,43,93,35,52,38,32,40,32,34,33,28,92,86,68,49,38,35,36,42,32,52,32,39,81,41,69,79,56,63,27,71,48,46,47,69,68,66,52,68,68,37,74,42,48,57,48,37,68,40,31,37,38,43,59,65,57,33,54,75,70,74,34,46,67,38,36,34,40,30,33,60,66,70,50,91,77,36,45,80,46,75,74,61,63,48,75,43,51,51,49,35,77,30,34,36,38,36,39,74,88,135,86,75,73,83,79,74,74,77,72,76,73,73,70,72,62,78,74,52,54,65,48,71,43,70,30,28,29,39,26,33,24,43,41,43,55,24,64,70,43,95,42,66,61,49,28,64,33,72,62,28,54,52,29,33,23,43,49,76,57,38,57,31,27,30,36,42,47,28,32,29,70,41,63,44,93,36,50,37,31,40,33,33,33,27,91,87,68,49,38,35,37,42,32,51,30,38,81,40,68,80,55,62,29,72,48,46,47,68,69,67,52,68,70,38,74,43,48,56,49,38,66,39,33,38,38,42,58,66,55,33,53,74,69,72,35,45,67,38,37,34,40,30,33,60,66,70,51,90,77,36,45,80,46,75,73,62,65,50,75,43,51,52,49,35,77,31,32,34,38,34,39,74,87

pLDDT: mean 88.28, std 19.81, range [29.23, 98.94]

Radius of gyration: 24.81 Å; Cα contacts (8 Å, |Δi|>4): 848; chains: 2; bounding box: 91×52×59 Å

Sequence (348 aa):
MFDFFKKDKKKETTKQPNSSQVAETLFAPATGEFSSIDQVDDPVFSQKMMGDGYAVEPEAGDVYAPVAGTVMSIFPTKHAIYIKTDDDVEVLVHMGIDTVELDGAPFNVTVAEGDQVSAGTQVATVDLDQLTSAGKGKSIVVVFTNLEDFSSLQLTASGQVTHSAEVGSVTTNSMFDFFKKDKKKETTKQPNSSQVAETLFAPATGEFSSIDQVDDPVFSQKMMGDGYAVEPEAGDVYAPVAGTVMSIFPTKHAIYIKTDDDVEVLVHMGIDTVELDGAPFNVTVAEGDQVSAGTQVATVDLDQLTSAGKGKSIVVVFTNLEDFSSLQLTASGQVTHSAEVGSVTTNS

Foldseek 3Di:
DDPPPPPPPPPPPPPPVCLPKDKFWWWAQAWAFKDWQLPDPDCCRNVQVQATWIKGQHPFFWTWAGAWAFFADADQLRQWTWGAHPVGWIKIWGFWAPCVVVSNVFKDADDDGGDTDHGGHTGIGGDVVVCVVVVIGGMTIMGGRDADPPKDWDFDDGTTDHGSHTTTIIIHRD/DCPDDPPPPPPPPPPPVCLPKDKFWWWAQAWAFKDWQLPDPDCCRNVQVQATWIKGQHPFFWTWAGAWAFFADADQLRQWTWGAHPVGWIKIWGFWAPCVVVSNVFKDADDDGGDTDHGGHTGIGGDVVVCVVVVIGGMTIMGGRDADPPKDWDFDDGTTDHGSHTTTIIIHRD

Secondary structure (DSSP, 8-state):
--------------------EEEEEEE-SSSEEEEEGGGSSSHHHHTTSS-EEEEEEESSSEEE-SS-EEEEEE-TTSSEEEEE-TT--EEEEEEEESGGGGTTTTEEE---TT-EE-TT-EEEEE-HHHHHHTT-EEEEEEEETT--TT-EEEE---EEE-TT-EEEEEEEE-/--------------------EEEEEEE-SSSEEEEEGGGSSSHHHHTTSS-EEEEEEESSSEEE-SS-EEEEEE-TTSSEEEEE-TT--EEEEEEEESGGGGTTTTEEE---TT-EE-TT-EEEEE-HHHHHHTT-EEEEEEEETT--TT-EEEE---EEE-TT-EEEEEEEE-